Protein AF-A0AAD2HCG0-F1 (afdb_monomer_lite)

Foldseek 3Di:
DDDDDDDDDDDDDDDDDDDDDDDDDDDDDDDDDDDDDDDDDDDDDDDDDDDDDDDDDDDDDDDDDDDDDDDDDYDDDDDDDDDPDCPPDPDPPPPPDADADPQRAHFFDWQKKWKDQFAQDNTDMDGDGRDDDDDDDDPPNCPLVVLVLVCVQLLHANVLQVDDRAPLNGGHPPDFKIKIWIWGHHDHVDDIWIWMWIHGNVDSDIWIDTPNHTDDSVVSNVVSVVRLNDCSQCVNHPRPNCPVVLVPDDPVVVVLSCCSNPNDPCSNVVVVVVVVVVVVVVVVVVVVVVVVVVVVVVVVVVVVVVVVVVVVVVVVVVVVVVVVD

Secondary structure (DSSP, 8-state):
---------------------------------------------PPP------------------------------------------------PSPP-TTSPPTT-EEEEEEEEETTEEEEEE---SS-------TTSSHHHHHHHHHHHTT--GGGTSS-SSGGGGBPTT-SEEEEEEEEPPSTTSPPEEEEEEEETT-S-EEEEETTEEE-HHHHHHHHHHTT--SS-TTT---GGGHHHHTT--HHHHHHHHHHHHS-HHHHHHHHHHHHHHHHHHHHHHHHHHHHHHHHHHHHHHHHHHHHHHHHHHHHHHHHHHTT-

Organism: NCBI:txid2018698

Structure (mmCIF, N/CA/C/O backbone):
data_AF-A0AAD2HCG0-F1
#
_entry.id   AF-A0AAD2HCG0-F1
#
loop_
_atom_site.group_PDB
_atom_site.id
_atom_site.type_symbol
_atom_site.label_atom_id
_atom_site.label_alt_id
_atom_site.label_comp_id
_atom_site.label_asym_id
_atom_site.label_entity_id
_atom_site.label_seq_id
_atom_site.pdbx_PDB_ins_code
_atom_site.Cartn_x
_atom_site.Cartn_y
_atom_site.Cartn_z
_atom_site.occupancy
_atom_site.B_iso_or_equiv
_atom_site.auth_seq_id
_atom_site.auth_comp_id
_atom_site.auth_asym_id
_atom_site.auth_atom_id
_atom_site.pdbx_PDB_model_num
ATOM 1 N N . MET A 1 1 ? -47.282 69.149 12.721 1.00 37.59 1 MET A N 1
ATOM 2 C CA . MET A 1 1 ? -46.075 69.633 13.430 1.00 37.59 1 MET A CA 1
ATOM 3 C C . MET A 1 1 ? -46.123 69.140 14.872 1.00 37.59 1 MET A C 1
ATOM 5 O O . MET A 1 1 ? -47.065 69.516 15.554 1.00 37.59 1 MET A O 1
ATOM 9 N N . ALA A 1 2 ? -45.173 68.308 15.326 1.00 35.16 2 ALA A N 1
ATOM 10 C CA . ALA A 1 2 ? -44.989 67.967 16.749 1.00 35.16 2 ALA A CA 1
ATOM 11 C C . ALA A 1 2 ? -43.592 67.353 17.040 1.00 35.16 2 ALA A C 1
ATOM 13 O O . ALA A 1 2 ? -43.090 66.563 16.251 1.00 35.16 2 ALA A O 1
ATOM 14 N N . LYS A 1 3 ? -43.022 67.749 18.188 1.00 41.56 3 LYS A N 1
ATOM 15 C CA . LYS A 1 3 ? -41.759 67.396 18.895 1.00 41.56 3 LYS A CA 1
ATOM 16 C C . LYS A 1 3 ? -41.051 66.031 18.684 1.00 41.56 3 LYS A C 1
ATOM 18 O O . LYS A 1 3 ? -41.695 64.995 18.817 1.00 41.56 3 LYS A O 1
ATOM 23 N N . ARG A 1 4 ? -39.698 66.071 18.698 1.00 34.47 4 ARG A N 1
ATOM 24 C CA . ARG A 1 4 ? -38.739 65.427 19.665 1.00 34.47 4 ARG A CA 1
ATOM 25 C C . ARG A 1 4 ? -37.319 66.011 19.387 1.00 34.47 4 ARG A C 1
ATOM 27 O O . ARG A 1 4 ? -37.006 66.116 18.210 1.00 34.47 4 ARG A O 1
ATOM 34 N N . VAL A 1 5 ? -36.521 66.635 20.275 1.00 40.59 5 VAL A N 1
ATOM 35 C CA . VAL A 1 5 ? -35.979 66.372 21.646 1.00 40.59 5 VAL A CA 1
ATOM 36 C C . VAL A 1 5 ? -34.692 65.508 21.654 1.00 40.59 5 VAL A C 1
ATOM 38 O O . VAL A 1 5 ? -34.795 64.309 21.424 1.00 40.59 5 VAL 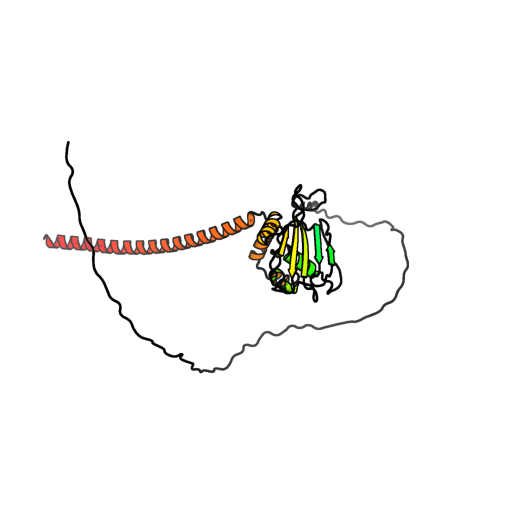A O 1
ATOM 41 N N . GLU A 1 6 ? -33.540 66.188 21.857 1.00 42.47 6 GLU A N 1
ATOM 42 C CA . GLU A 1 6 ? -32.361 65.974 22.767 1.00 42.47 6 GLU A CA 1
ATOM 43 C C . GLU A 1 6 ? -31.966 64.557 23.274 1.00 42.47 6 GLU A C 1
ATOM 45 O O . GLU A 1 6 ? -32.832 63.698 23.402 1.00 42.47 6 GLU A O 1
ATOM 50 N N . SER A 1 7 ? -30.735 64.257 23.748 1.00 41.38 7 SER A N 1
ATOM 51 C CA . SER A 1 7 ? -29.323 64.740 23.578 1.00 41.38 7 SER A CA 1
ATOM 52 C C . SER A 1 7 ? -28.389 63.842 24.446 1.00 41.38 7 SER A C 1
ATOM 54 O O . SER A 1 7 ? -28.903 63.230 25.384 1.00 41.38 7 SER A O 1
ATOM 56 N N . SER A 1 8 ? -27.067 63.736 24.192 1.00 34.31 8 SER A N 1
ATOM 57 C CA . SER A 1 8 ? -26.107 63.070 25.120 1.00 34.31 8 SER A CA 1
ATOM 58 C C . SER A 1 8 ? -24.617 63.171 24.725 1.00 34.31 8 SER A C 1
ATOM 60 O O . SER A 1 8 ? -24.265 62.958 23.564 1.00 34.31 8 SER A O 1
ATOM 62 N N . GLU A 1 9 ? -23.754 63.352 25.732 1.00 43.09 9 GLU A N 1
ATOM 63 C CA . GLU A 1 9 ? -22.302 63.624 25.675 1.00 43.09 9 GLU A CA 1
ATOM 64 C C . GLU A 1 9 ? -21.556 62.755 26.741 1.00 43.09 9 GLU A C 1
ATOM 66 O O . GLU A 1 9 ? -22.215 62.205 27.623 1.00 43.09 9 GLU A O 1
ATOM 71 N N . ASP A 1 10 ? -20.229 62.538 26.796 1.00 38.53 10 ASP A N 1
ATOM 72 C CA . ASP A 1 10 ? -19.060 63.020 26.020 1.00 38.53 10 ASP A CA 1
ATOM 73 C C . ASP A 1 10 ? -18.185 61.804 25.549 1.00 38.53 10 ASP A C 1
ATOM 75 O O . ASP A 1 10 ? -18.726 61.007 24.786 1.00 38.53 10 ASP A O 1
ATOM 79 N N . GLY A 1 11 ? -16.921 61.471 25.898 1.00 34.59 11 GLY A N 1
ATOM 80 C CA . GLY A 1 11 ? -15.815 62.079 26.679 1.00 34.59 11 GLY A CA 1
ATOM 81 C C . GLY A 1 11 ? -14.849 61.019 27.270 1.00 34.59 11 GLY A C 1
ATOM 82 O O . GLY A 1 11 ? -15.320 60.160 28.012 1.00 34.59 11 GLY A O 1
ATOM 83 N N . ASP A 1 12 ? -13.527 61.039 26.982 1.00 36.53 12 ASP A N 1
ATOM 84 C CA . ASP A 1 12 ? -12.573 59.994 27.459 1.00 36.53 12 ASP A CA 1
ATOM 85 C C . ASP A 1 12 ? -11.081 60.440 27.589 1.00 36.53 12 ASP A C 1
ATOM 87 O O . ASP A 1 12 ? -10.577 61.185 26.746 1.00 36.53 12 ASP A O 1
ATOM 91 N N . MET A 1 13 ? -10.365 59.974 28.635 1.00 41.31 13 MET A N 1
ATOM 92 C CA . MET A 1 13 ? -8.920 60.186 28.922 1.00 41.31 13 MET A CA 1
ATOM 93 C C . MET A 1 13 ? -8.369 59.260 30.041 1.00 41.31 13 MET A C 1
ATOM 95 O O . MET A 1 13 ? -8.980 59.190 31.105 1.00 41.31 13 MET A O 1
ATOM 99 N N . ASN A 1 14 ? -7.148 58.697 29.885 1.00 33.56 14 ASN A N 1
ATOM 100 C CA . ASN A 1 14 ? -5.939 58.840 30.760 1.00 33.56 14 ASN A CA 1
ATOM 101 C C . ASN A 1 14 ? -4.818 57.815 30.369 1.00 33.56 14 ASN A C 1
ATOM 103 O O . ASN A 1 14 ? -4.959 57.117 29.369 1.00 33.56 14 ASN A O 1
ATOM 107 N N . SER A 1 15 ? -3.672 57.745 31.080 1.00 39.50 15 SER A N 1
ATOM 108 C CA . SER A 1 15 ? -2.426 57.091 30.609 1.00 39.50 15 SER A CA 1
ATOM 109 C C . SER A 1 15 ? -1.528 56.419 31.681 1.00 39.50 15 SER A C 1
ATOM 111 O O . SER A 1 15 ? -1.567 56.802 32.848 1.00 39.50 15 SER A O 1
ATOM 113 N N . SER A 1 16 ? -0.599 55.558 31.210 1.00 35.41 16 SER A N 1
ATOM 114 C CA . SER A 1 16 ? 0.697 55.160 31.841 1.00 35.41 16 SER A CA 1
ATOM 115 C C . SER A 1 16 ? 0.660 54.217 33.078 1.00 35.41 16 SER A C 1
ATOM 117 O O . SER A 1 16 ? -0.399 54.103 33.692 1.00 35.41 16 SER A O 1
ATOM 119 N N . PRO A 1 17 ? 1.782 53.578 33.533 1.00 50.22 17 PRO A N 1
ATOM 120 C CA . PRO A 1 17 ? 3.136 53.390 32.948 1.00 50.22 17 PRO A CA 1
ATOM 121 C C . PRO A 1 17 ? 3.689 51.918 32.968 1.00 50.22 17 PRO A C 1
ATOM 123 O O . PRO A 1 17 ? 3.051 51.001 33.478 1.00 50.22 17 PRO A O 1
ATOM 126 N N . GLU A 1 18 ? 4.926 51.698 32.481 1.00 37.06 18 GLU A N 1
ATOM 127 C CA . GLU A 1 18 ? 5.748 50.479 32.723 1.00 37.06 18 GLU A CA 1
ATOM 128 C C . GLU A 1 18 ? 6.375 50.423 34.141 1.00 37.06 18 GLU A C 1
ATOM 130 O O . GLU A 1 18 ? 6.485 51.450 34.818 1.00 37.06 18 GLU A O 1
ATOM 135 N N . PRO A 1 19 ? 6.898 49.249 34.568 1.00 45.97 19 PRO A N 1
ATOM 136 C CA . PRO A 1 19 ? 8.329 49.202 34.927 1.00 45.97 19 PRO A CA 1
ATOM 137 C C . PRO A 1 19 ? 9.083 47.912 34.511 1.00 45.97 19 PRO A C 1
ATOM 139 O O . PRO A 1 19 ? 8.500 46.851 34.304 1.00 45.97 19 PRO A O 1
ATOM 142 N N . ALA A 1 20 ? 10.420 47.982 34.468 1.00 35.00 20 ALA A N 1
ATOM 143 C CA . ALA A 1 20 ? 11.319 46.888 34.058 1.00 35.00 20 ALA A CA 1
ATOM 144 C C . ALA A 1 20 ? 12.079 46.209 35.226 1.00 35.00 20 ALA A C 1
ATOM 146 O O . ALA A 1 20 ? 12.109 46.752 36.331 1.00 35.00 20 ALA A O 1
ATOM 147 N N . ARG A 1 21 ? 12.795 45.091 34.934 1.00 30.84 21 ARG A N 1
ATOM 148 C CA . ARG A 1 21 ? 14.208 44.761 35.327 1.00 30.84 21 ARG A CA 1
ATOM 149 C C . ARG A 1 21 ? 14.462 43.266 35.661 1.00 30.84 21 ARG A C 1
ATOM 151 O O . ARG A 1 21 ? 13.583 42.549 36.110 1.00 30.84 21 ARG A O 1
ATOM 158 N N . VAL A 1 22 ? 15.752 42.893 35.570 1.00 34.34 22 VAL A N 1
ATOM 159 C CA . VAL A 1 22 ? 16.487 41.759 36.201 1.00 34.34 22 VAL A CA 1
ATOM 160 C C . VAL A 1 22 ? 16.802 40.556 35.295 1.00 34.34 22 VAL A C 1
ATOM 162 O O . VAL A 1 22 ? 15.935 39.797 34.883 1.00 34.34 22 VAL A O 1
ATOM 165 N N . LYS A 1 23 ? 18.109 40.327 35.082 1.00 33.03 23 LYS A N 1
ATOM 166 C CA . LYS A 1 23 ? 18.677 39.041 34.644 1.00 33.03 23 LYS A CA 1
ATOM 167 C C . LYS A 1 23 ? 18.922 38.157 35.870 1.00 33.03 23 LYS A C 1
ATOM 169 O O . LYS A 1 23 ? 19.542 38.623 36.824 1.00 33.03 23 LYS A O 1
ATOM 174 N N . GLY A 1 24 ? 18.541 36.884 35.811 1.00 31.45 24 GLY A N 1
ATOM 175 C CA . GLY A 1 24 ? 18.900 35.877 36.812 1.00 31.45 24 GLY A CA 1
ATOM 176 C C . GLY A 1 24 ? 19.419 34.610 36.142 1.00 31.45 24 GLY A C 1
ATOM 177 O O . GLY A 1 24 ? 18.745 34.050 35.286 1.00 31.45 24 GLY A O 1
ATOM 178 N N . GLY A 1 25 ? 20.615 34.156 36.516 1.00 26.83 25 GLY A N 1
ATOM 179 C CA . GLY A 1 25 ? 21.174 32.889 36.048 1.00 26.83 25 GLY A CA 1
ATOM 180 C C . GLY A 1 25 ? 21.719 32.080 37.216 1.00 26.83 25 GLY A C 1
ATOM 181 O O . GLY A 1 25 ? 22.431 32.632 38.054 1.00 26.83 25 GLY A O 1
ATOM 182 N N . LYS A 1 26 ? 21.398 30.781 37.268 1.00 31.58 26 LYS A N 1
ATOM 183 C CA . LYS A 1 26 ? 22.045 29.813 38.163 1.00 31.58 26 LYS A CA 1
ATOM 184 C C . LYS A 1 26 ? 21.886 28.366 37.670 1.00 31.58 26 LYS A C 1
ATOM 186 O O . LYS A 1 26 ? 20.792 27.825 37.623 1.00 31.58 26 LYS A O 1
ATOM 191 N N . THR A 1 27 ? 23.034 27.785 37.316 1.00 31.84 27 THR A N 1
ATOM 192 C CA . THR A 1 27 ? 23.566 26.495 37.805 1.00 31.84 27 THR A CA 1
ATOM 193 C C . THR A 1 27 ? 22.703 25.224 37.767 1.00 31.84 27 THR A C 1
ATOM 195 O O . THR A 1 27 ? 21.785 25.049 38.563 1.00 31.84 27 THR A O 1
ATOM 198 N N . ARG A 1 28 ? 23.184 24.237 36.993 1.00 34.06 28 ARG A N 1
ATOM 199 C CA . ARG A 1 28 ? 22.981 22.798 37.255 1.00 34.06 28 ARG A CA 1
ATOM 200 C C . ARG A 1 28 ? 23.435 22.419 38.680 1.00 34.06 28 ARG A C 1
ATOM 202 O O . ARG A 1 28 ? 24.514 22.859 39.078 1.00 34.06 28 ARG A O 1
ATOM 209 N N . PRO A 1 29 ? 22.751 21.486 39.361 1.00 35.38 29 PRO A N 1
ATOM 210 C CA . PRO A 1 29 ? 23.362 20.588 40.333 1.00 35.38 29 PRO A CA 1
ATOM 211 C C . PRO A 1 29 ? 23.757 19.259 39.661 1.00 35.38 29 PRO A C 1
ATOM 213 O O . PRO A 1 29 ? 22.977 18.670 38.915 1.00 35.38 29 PRO A O 1
ATOM 216 N N . SER A 1 30 ? 24.964 18.764 39.931 1.00 28.77 30 SER A N 1
ATOM 217 C CA . SER A 1 30 ? 25.442 17.463 39.448 1.00 28.77 30 SER A CA 1
ATOM 218 C C . SER A 1 30 ? 25.636 16.479 40.601 1.00 28.77 30 SER A C 1
ATOM 220 O O . SER A 1 30 ? 26.540 16.684 41.403 1.00 28.77 30 SER A O 1
ATOM 222 N N . GLY A 1 31 ? 24.846 15.400 40.606 1.00 29.41 31 GLY A N 1
ATOM 223 C CA . GLY A 1 31 ? 25.198 14.069 41.120 1.00 29.41 31 GLY A CA 1
ATOM 224 C C . GLY A 1 31 ? 25.545 13.875 42.607 1.00 29.41 31 GLY A C 1
ATOM 225 O O . GLY A 1 31 ? 26.344 14.586 43.205 1.00 29.41 31 GLY A O 1
ATOM 226 N N . LYS A 1 32 ? 25.059 12.761 43.160 1.00 29.77 32 LYS A N 1
ATOM 227 C CA . LYS A 1 32 ? 25.750 11.973 44.191 1.00 29.77 32 LYS A CA 1
ATOM 228 C C . LYS A 1 32 ? 25.330 10.509 44.043 1.00 29.77 32 LYS A C 1
ATOM 230 O O . LYS A 1 32 ? 24.183 10.236 43.710 1.00 29.77 32 LYS A O 1
ATOM 235 N N . GLY A 1 33 ? 26.267 9.587 44.264 1.00 27.20 33 GLY A N 1
ATOM 236 C CA . GLY A 1 33 ? 25.933 8.184 44.536 1.00 27.20 33 GLY A CA 1
ATOM 237 C C . GLY A 1 33 ? 25.513 8.003 46.006 1.00 27.20 33 GLY A C 1
ATOM 238 O O . GLY A 1 33 ? 25.205 8.979 46.682 1.00 27.20 33 GLY A O 1
ATOM 239 N N . LYS A 1 34 ? 25.579 6.806 46.592 1.00 28.44 34 LYS A N 1
ATOM 240 C CA . LYS A 1 34 ? 26.264 5.585 46.138 1.00 28.44 34 LYS A CA 1
ATOM 241 C C . LYS A 1 34 ? 25.796 4.423 47.029 1.00 28.44 34 LYS A C 1
ATOM 243 O O . LYS A 1 34 ? 25.851 4.575 48.244 1.00 28.44 34 LYS A O 1
ATOM 248 N N . ALA A 1 35 ? 25.427 3.280 46.461 1.00 29.11 35 ALA A N 1
ATOM 249 C CA . ALA A 1 35 ? 25.246 2.030 47.203 1.00 29.11 35 ALA A CA 1
ATOM 250 C C . ALA A 1 35 ? 25.602 0.834 46.307 1.00 29.11 35 ALA A C 1
ATOM 252 O O . ALA A 1 35 ? 25.460 0.909 45.086 1.00 29.11 35 ALA A O 1
ATOM 253 N N . ARG A 1 36 ? 26.104 -0.234 46.925 1.00 29.19 36 ARG A N 1
ATOM 254 C CA . ARG A 1 36 ? 26.176 -1.594 46.380 1.00 29.19 36 ARG A CA 1
ATOM 255 C C . ARG A 1 36 ? 25.291 -2.450 47.275 1.00 29.19 36 ARG A C 1
ATOM 257 O O . ARG A 1 36 ? 25.289 -2.178 48.468 1.00 29.19 36 ARG A O 1
ATOM 264 N N . ASP A 1 37 ? 24.716 -3.505 46.723 1.00 29.78 37 ASP A N 1
ATOM 265 C CA . ASP A 1 37 ? 24.516 -4.768 47.434 1.00 29.78 37 ASP A CA 1
ATOM 266 C C . ASP A 1 37 ? 24.727 -5.917 46.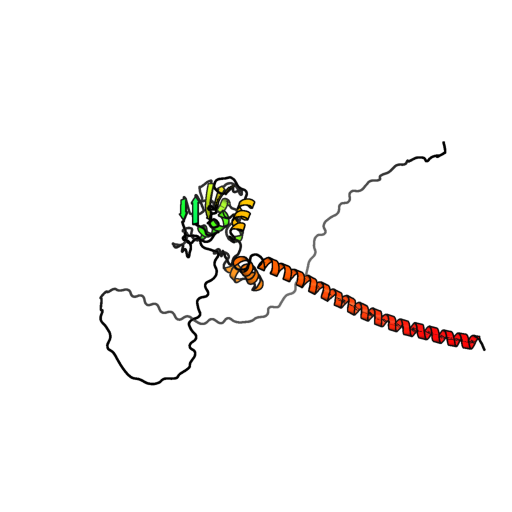435 1.00 29.78 37 ASP A C 1
ATOM 268 O O . ASP A 1 37 ? 24.685 -5.705 45.217 1.00 29.78 37 ASP A O 1
ATOM 272 N N . GLU A 1 38 ? 25.057 -7.099 46.949 1.00 28.02 38 GLU A N 1
ATOM 273 C CA . GLU A 1 38 ? 25.377 -8.306 46.177 1.00 28.02 38 GLU A CA 1
ATOM 274 C C . GLU A 1 38 ? 24.240 -9.340 46.270 1.00 28.02 38 GLU A C 1
ATOM 276 O O . GLU A 1 38 ? 23.327 -9.181 47.069 1.00 28.02 38 GLU A O 1
ATOM 281 N N . GLU A 1 39 ? 24.335 -10.405 45.463 1.00 27.66 39 GLU A N 1
ATOM 282 C CA . GLU A 1 39 ? 23.507 -11.629 45.490 1.00 27.66 39 GLU A CA 1
ATOM 283 C C . GLU A 1 39 ? 21.970 -11.448 45.345 1.00 27.66 39 GLU A C 1
ATOM 285 O O . GLU A 1 39 ? 21.267 -10.810 46.114 1.00 27.66 39 GLU A O 1
ATOM 290 N N . THR A 1 40 ? 21.315 -12.082 44.378 1.00 28.44 40 THR A N 1
ATOM 291 C CA . THR A 1 40 ? 21.246 -13.547 44.252 1.00 28.44 40 THR A CA 1
ATOM 292 C C . THR A 1 40 ? 20.778 -13.954 42.848 1.00 28.44 40 THR A C 1
ATOM 294 O O . THR A 1 40 ? 20.140 -13.181 42.136 1.00 28.44 40 THR A O 1
ATOM 297 N N . SER A 1 41 ? 21.071 -15.193 42.436 1.00 28.06 41 SER A N 1
ATOM 298 C CA . SER A 1 41 ? 20.669 -15.738 41.130 1.00 28.06 41 SER A CA 1
ATOM 299 C C . SER A 1 41 ? 19.985 -17.107 41.283 1.00 28.06 41 SER A C 1
ATOM 301 O O . SER A 1 41 ? 20.644 -18.066 41.699 1.00 28.06 41 SER A O 1
ATOM 303 N N . PRO A 1 42 ? 18.685 -17.244 40.951 1.00 33.19 42 PRO A N 1
ATOM 304 C CA . PRO A 1 42 ? 18.004 -18.538 40.950 1.00 33.19 42 PRO A CA 1
ATOM 305 C C . PRO A 1 42 ? 18.441 -19.407 39.760 1.00 33.19 42 PRO A C 1
ATOM 307 O O . PRO A 1 42 ? 18.400 -18.980 38.607 1.00 33.19 42 PRO A O 1
ATOM 310 N N . ARG A 1 43 ? 18.831 -20.658 40.030 1.00 29.06 43 ARG A N 1
ATOM 311 C CA . ARG A 1 43 ? 19.161 -21.667 39.007 1.00 29.06 43 ARG A CA 1
ATOM 312 C C . ARG A 1 43 ? 17.926 -22.476 38.593 1.00 29.06 43 ARG A C 1
ATOM 314 O O . ARG A 1 43 ? 17.182 -22.929 39.455 1.00 29.06 43 ARG A O 1
ATOM 321 N N . GLY A 1 44 ? 17.830 -22.812 37.304 1.00 26.67 44 GLY A N 1
ATOM 322 C CA . GLY A 1 44 ? 16.891 -23.803 36.751 1.00 26.67 44 GLY A CA 1
ATOM 323 C C . GLY A 1 44 ? 16.078 -23.243 35.574 1.00 26.67 44 GLY A C 1
ATOM 324 O O . GLY A 1 44 ? 15.791 -22.056 35.552 1.00 26.67 44 GLY A O 1
ATOM 325 N N . ALA A 1 45 ? 15.702 -24.020 34.555 1.00 31.05 45 ALA A N 1
ATOM 326 C CA . ALA A 1 45 ? 15.789 -25.478 34.401 1.00 31.05 45 ALA A CA 1
ATOM 327 C C . ALA A 1 45 ? 16.902 -25.950 33.429 1.00 31.05 45 ALA A C 1
ATOM 329 O O . ALA A 1 45 ? 17.632 -25.153 32.841 1.00 31.05 45 ALA A O 1
ATOM 330 N N . LYS A 1 46 ? 17.065 -27.274 33.292 1.00 30.30 46 LYS A N 1
ATOM 331 C CA . LYS A 1 46 ? 18.063 -27.915 32.412 1.00 30.30 46 LYS A CA 1
ATOM 332 C C . LYS A 1 46 ? 17.511 -28.172 31.003 1.00 30.30 46 LYS A C 1
ATOM 334 O O . LYS A 1 46 ? 16.311 -28.317 30.808 1.00 30.30 46 LYS A O 1
ATOM 339 N N . ARG A 1 47 ? 18.430 -28.292 30.038 1.00 31.39 47 ARG A N 1
ATOM 340 C CA . ARG A 1 47 ? 18.164 -28.729 28.657 1.00 31.39 47 ARG A CA 1
ATOM 341 C C . ARG A 1 47 ? 17.656 -30.174 28.613 1.00 31.39 47 ARG A C 1
ATOM 343 O O . ARG A 1 47 ? 18.199 -31.014 29.327 1.00 31.39 47 ARG A O 1
ATOM 350 N N . ALA A 1 48 ? 16.793 -30.470 27.645 1.00 28.30 48 ALA A N 1
ATOM 351 C CA . ALA A 1 48 ? 16.797 -31.761 26.966 1.00 28.30 48 ALA A CA 1
ATOM 352 C C . ALA A 1 48 ? 17.529 -31.600 25.621 1.00 28.30 48 ALA A C 1
ATOM 354 O O . ALA A 1 48 ? 17.208 -30.714 24.831 1.00 28.30 48 ALA A O 1
ATOM 355 N N . ARG A 1 49 ? 18.541 -32.434 25.383 1.00 28.52 49 ARG A N 1
ATOM 356 C CA . ARG A 1 49 ? 19.062 -32.772 24.052 1.00 28.52 49 ARG A CA 1
ATOM 357 C C . ARG A 1 49 ? 18.929 -34.284 23.931 1.00 28.52 49 ARG A C 1
ATOM 359 O O . ARG A 1 49 ? 19.190 -34.975 24.914 1.00 28.52 49 ARG A O 1
ATOM 366 N N . VAL A 1 50 ? 18.576 -34.769 22.750 1.00 34.78 50 VAL A N 1
ATOM 367 C CA . VAL A 1 50 ? 18.707 -36.182 22.383 1.00 34.78 50 VAL A CA 1
ATOM 368 C C . VAL A 1 50 ? 19.610 -36.240 21.152 1.00 34.78 50 VAL A C 1
ATOM 370 O O . VAL A 1 50 ? 19.627 -35.304 20.351 1.00 34.78 50 VAL A O 1
ATOM 373 N N . ASN A 1 51 ? 20.422 -37.288 21.089 1.00 31.27 51 ASN A N 1
ATOM 374 C CA . ASN A 1 51 ? 21.420 -37.545 20.053 1.00 31.27 51 ASN A CA 1
ATOM 375 C C . ASN A 1 51 ? 20.699 -37.973 18.756 1.00 31.27 51 ASN A C 1
ATOM 377 O O . ASN A 1 51 ? 19.612 -38.539 18.823 1.00 31.27 51 ASN A O 1
ATOM 381 N N . ASP A 1 52 ? 21.129 -37.568 17.563 1.00 29.41 52 ASP A N 1
ATOM 382 C CA . ASP A 1 52 ? 22.374 -37.974 16.888 1.00 29.41 52 ASP A CA 1
ATOM 383 C C . ASP A 1 52 ? 22.468 -39.496 16.674 1.00 29.41 52 ASP A C 1
ATOM 385 O O . ASP A 1 52 ? 22.768 -40.261 17.591 1.00 29.41 52 ASP A O 1
ATOM 389 N N . ALA A 1 53 ? 22.171 -39.884 15.433 1.00 31.12 53 ALA A N 1
ATOM 390 C CA . ALA A 1 53 ? 22.476 -41.153 14.787 1.00 31.12 53 ALA A CA 1
ATOM 391 C C . ALA A 1 53 ? 22.383 -40.897 13.272 1.00 31.12 53 ALA A C 1
ATOM 393 O O . ALA A 1 53 ? 21.286 -40.835 12.717 1.00 31.12 53 ALA A O 1
ATOM 394 N N . GLY A 1 54 ? 23.518 -40.648 12.620 1.00 28.62 54 GLY A N 1
ATOM 395 C CA . GLY A 1 54 ? 23.592 -40.517 11.164 1.00 28.62 54 GLY A CA 1
ATOM 396 C C . GLY A 1 54 ? 23.984 -41.834 10.495 1.00 28.62 54 GLY A C 1
ATOM 397 O O . GLY A 1 54 ? 24.703 -42.635 11.088 1.00 28.62 54 GLY A O 1
ATOM 398 N N . ASP A 1 55 ? 23.576 -42.008 9.240 1.00 27.33 55 ASP A N 1
ATOM 399 C CA . ASP A 1 55 ? 24.244 -42.908 8.296 1.00 27.33 55 ASP A CA 1
ATOM 400 C C . ASP A 1 55 ? 24.385 -42.197 6.939 1.00 27.33 55 ASP A C 1
ATOM 402 O O . ASP A 1 55 ? 23.690 -41.217 6.662 1.00 27.33 55 ASP A O 1
ATOM 406 N N . SER A 1 56 ? 25.362 -42.597 6.129 1.00 31.86 56 SER A N 1
ATOM 407 C CA . SER A 1 56 ? 25.770 -41.904 4.903 1.00 31.86 56 SER A CA 1
ATOM 408 C C . SER A 1 56 ? 26.192 -42.905 3.830 1.00 31.86 56 SER A C 1
ATOM 410 O O . SER A 1 56 ? 27.338 -43.347 3.796 1.00 31.86 56 SER A O 1
ATOM 412 N N . ALA A 1 57 ? 25.271 -43.227 2.920 1.00 32.97 57 ALA A N 1
ATOM 413 C CA . ALA A 1 57 ? 25.493 -44.173 1.831 1.00 32.97 57 ALA A CA 1
ATOM 414 C C . ALA A 1 57 ? 25.261 -43.511 0.463 1.00 32.97 57 ALA A C 1
ATOM 416 O O . ALA A 1 57 ? 24.151 -43.481 -0.059 1.00 32.97 57 ALA A O 1
ATOM 417 N N . HIS A 1 58 ? 26.340 -42.989 -0.121 1.00 29.97 58 HIS A N 1
ATOM 418 C CA . HIS A 1 58 ? 26.412 -42.648 -1.544 1.00 29.97 58 HIS A CA 1
ATOM 419 C C . HIS A 1 58 ? 26.557 -43.951 -2.341 1.00 29.97 58 HIS A C 1
ATOM 421 O O . HIS A 1 58 ? 27.509 -44.691 -2.078 1.00 29.97 58 HIS A O 1
ATOM 427 N N . ARG A 1 59 ? 25.691 -44.194 -3.332 1.00 29.72 59 ARG A N 1
ATOM 428 C CA . ARG A 1 59 ? 26.040 -44.887 -4.585 1.00 29.72 59 ARG A CA 1
ATOM 429 C C . ARG A 1 59 ? 25.218 -44.313 -5.729 1.00 29.72 59 ARG A C 1
ATOM 431 O O . ARG A 1 59 ? 24.010 -44.146 -5.597 1.00 29.72 59 ARG A O 1
ATOM 438 N N . GLU A 1 60 ? 25.914 -44.011 -6.809 1.00 31.94 60 GLU A N 1
ATOM 439 C CA . GLU A 1 60 ? 25.355 -43.899 -8.150 1.00 31.94 60 GLU A CA 1
ATOM 440 C C . GLU A 1 60 ? 25.429 -45.301 -8.784 1.00 31.94 60 GLU A C 1
ATOM 442 O O . GLU A 1 60 ? 26.230 -46.127 -8.335 1.00 31.94 60 GLU A O 1
ATOM 447 N N . ASP A 1 61 ? 24.528 -45.612 -9.715 1.00 31.73 61 ASP A N 1
ATOM 448 C CA . ASP A 1 61 ? 24.863 -46.038 -11.086 1.00 31.73 61 ASP A CA 1
ATOM 449 C C . ASP A 1 61 ? 23.573 -46.406 -11.854 1.00 31.73 61 ASP A C 1
ATOM 451 O O . ASP A 1 61 ? 22.490 -46.531 -11.274 1.00 31.73 61 ASP A O 1
ATOM 455 N N . GLU A 1 62 ? 23.696 -46.447 -13.177 1.00 33.28 62 GLU A N 1
ATOM 456 C CA . GLU A 1 62 ? 22.627 -46.408 -14.183 1.00 33.28 62 GLU A CA 1
ATOM 457 C C . GLU A 1 62 ? 22.017 -47.799 -14.471 1.00 33.28 62 GLU A C 1
ATOM 459 O O . GLU A 1 62 ? 22.673 -48.816 -14.252 1.00 33.28 62 GLU A O 1
ATOM 464 N N . ASP A 1 63 ? 20.763 -47.856 -14.947 1.00 32.06 63 ASP A N 1
ATOM 465 C CA . ASP A 1 63 ? 20.439 -48.357 -16.304 1.00 32.06 63 ASP A CA 1
ATOM 466 C C . ASP A 1 63 ? 18.918 -48.365 -16.609 1.00 32.06 63 ASP A C 1
ATOM 468 O O . ASP A 1 63 ? 18.071 -48.250 -15.719 1.00 32.06 63 ASP A O 1
ATOM 472 N N . GLU A 1 64 ? 18.592 -48.451 -17.903 1.00 33.69 64 GLU A N 1
ATOM 473 C CA . GLU A 1 64 ? 17.247 -48.459 -18.508 1.00 33.69 64 GLU A CA 1
ATOM 474 C C . GLU A 1 64 ? 16.731 -49.899 -18.753 1.00 33.69 64 GLU A C 1
ATOM 476 O O . GLU A 1 64 ? 17.543 -50.778 -19.031 1.00 33.69 64 GLU A O 1
ATOM 481 N N . ASP A 1 65 ? 15.406 -50.134 -18.736 1.00 30.22 65 ASP A N 1
ATOM 482 C CA . ASP A 1 65 ? 14.661 -50.849 -19.809 1.00 30.22 65 ASP A CA 1
ATOM 483 C C . ASP A 1 65 ? 13.127 -50.725 -19.607 1.00 30.22 65 ASP A C 1
ATOM 485 O O . ASP A 1 65 ? 12.652 -50.482 -18.493 1.00 30.22 65 ASP A O 1
ATOM 489 N N . ASP A 1 66 ? 12.353 -50.901 -20.682 1.00 31.95 66 ASP A N 1
ATOM 490 C CA . ASP A 1 66 ? 10.881 -50.846 -20.714 1.00 31.95 66 ASP A CA 1
ATOM 491 C C . ASP A 1 66 ? 10.210 -52.209 -20.408 1.00 31.95 66 ASP A C 1
ATOM 493 O O . ASP A 1 66 ? 10.794 -53.281 -20.573 1.00 31.95 66 ASP A O 1
ATOM 497 N N . GLY A 1 67 ? 8.928 -52.194 -20.010 1.00 29.70 67 GLY A N 1
ATOM 498 C CA . GLY A 1 67 ? 8.163 -53.425 -19.752 1.00 29.70 67 GLY A CA 1
ATOM 499 C C . GLY A 1 67 ? 6.667 -53.219 -19.484 1.00 29.70 67 GLY A C 1
ATOM 500 O O . GLY A 1 67 ? 6.246 -53.125 -18.333 1.00 29.70 67 GLY A O 1
ATOM 501 N N . GLU A 1 68 ? 5.856 -53.170 -20.544 1.00 28.86 68 GLU A N 1
ATOM 502 C CA . GLU A 1 68 ? 4.384 -53.115 -20.466 1.00 28.86 68 GLU A CA 1
ATOM 503 C C . GLU A 1 68 ? 3.720 -54.488 -20.168 1.00 28.86 68 GLU A C 1
ATOM 505 O O . GLU A 1 68 ? 4.370 -55.533 -20.175 1.00 28.86 68 GLU A O 1
ATOM 510 N N . VAL A 1 69 ? 2.378 -54.456 -20.067 1.00 30.48 69 VAL A N 1
ATOM 511 C CA . VAL A 1 69 ? 1.386 -55.542 -20.282 1.00 30.48 69 VAL A CA 1
ATOM 512 C C . VAL A 1 69 ? 0.708 -56.154 -19.036 1.00 30.48 69 VAL A C 1
ATOM 514 O O . VAL A 1 69 ? 1.065 -57.229 -18.569 1.00 30.48 69 VAL A O 1
ATOM 517 N N . GLU A 1 70 ? -0.384 -55.480 -18.644 1.00 30.33 70 GLU A N 1
ATOM 518 C CA . GLU A 1 70 ? -1.740 -55.998 -18.337 1.00 30.33 70 GLU A CA 1
ATOM 519 C C . GLU A 1 70 ? -2.026 -56.987 -17.166 1.00 30.33 70 GLU A C 1
ATOM 521 O O . GLU A 1 70 ? -1.190 -57.801 -16.779 1.00 30.33 70 GLU A O 1
ATOM 526 N N . PRO A 1 71 ? -3.248 -56.933 -16.575 1.00 35.38 71 PRO A N 1
ATOM 527 C CA . PRO A 1 71 ? -3.617 -57.682 -15.367 1.00 35.38 71 PRO A CA 1
ATOM 528 C C . PRO A 1 71 ? -4.323 -59.029 -15.632 1.00 35.38 71 PRO A C 1
ATOM 530 O O . PRO A 1 71 ? -4.837 -59.290 -16.719 1.00 35.38 71 PRO A O 1
ATOM 533 N N . SER A 1 72 ? -4.457 -59.851 -14.582 1.00 28.02 72 SER A N 1
ATOM 534 C CA . SER A 1 72 ? -5.381 -60.999 -14.529 1.00 28.02 72 SER A CA 1
ATOM 535 C C . SER A 1 72 ? -6.396 -60.859 -13.388 1.00 28.02 72 SER A C 1
ATOM 537 O O . SER A 1 72 ? -6.031 -60.457 -12.284 1.00 28.02 72 SER A O 1
ATOM 539 N N . GLU A 1 73 ? -7.656 -61.207 -13.647 1.00 29.31 73 GLU A N 1
ATOM 540 C CA . GLU A 1 73 ? -8.799 -60.956 -12.757 1.00 29.31 73 GLU A CA 1
ATOM 541 C C . GLU A 1 73 ? -8.975 -61.992 -11.630 1.00 29.31 73 GLU A C 1
ATOM 543 O O . GLU A 1 73 ? -8.839 -63.192 -11.859 1.00 29.31 73 GLU A O 1
ATOM 548 N N . GLY A 1 74 ? -9.441 -61.512 -10.468 1.00 26.92 74 GLY A N 1
ATOM 549 C CA . GLY A 1 74 ? -10.244 -62.272 -9.498 1.00 26.92 74 GLY A CA 1
ATOM 550 C C . GLY A 1 74 ? -9.536 -63.319 -8.618 1.00 26.92 74 GLY A C 1
ATOM 551 O O . GLY A 1 74 ? -8.427 -63.758 -8.895 1.00 26.92 74 GLY A O 1
ATOM 552 N N . ALA A 1 75 ? -10.157 -63.779 -7.530 1.00 30.22 75 ALA A N 1
ATOM 553 C CA . ALA A 1 75 ? -11.277 -63.214 -6.763 1.00 30.22 75 ALA A CA 1
ATOM 554 C C . ALA A 1 75 ? -11.354 -63.939 -5.405 1.00 30.22 75 ALA A C 1
ATOM 556 O O . ALA A 1 75 ? -11.103 -65.138 -5.367 1.00 30.22 75 ALA A O 1
ATOM 557 N N . ASP A 1 76 ? -11.747 -63.240 -4.340 1.00 29.17 76 ASP A N 1
ATOM 558 C CA . ASP A 1 76 ? -12.346 -63.814 -3.125 1.00 29.17 76 ASP A CA 1
ATOM 559 C C . ASP A 1 76 ? -13.158 -62.707 -2.420 1.00 29.17 76 ASP A C 1
ATOM 561 O O . ASP A 1 76 ? -12.851 -61.519 -2.566 1.00 29.17 76 ASP A O 1
ATOM 565 N N . GLU A 1 77 ? -14.240 -63.087 -1.737 1.00 33.88 77 GLU A N 1
ATOM 566 C CA . GLU A 1 77 ? -15.261 -62.173 -1.192 1.00 33.88 77 GLU A CA 1
ATOM 567 C C . GLU A 1 77 ? -15.104 -61.942 0.334 1.00 33.88 77 GLU A C 1
ATOM 569 O O . GLU A 1 77 ? -14.060 -62.232 0.913 1.00 33.88 77 GLU A O 1
ATOM 574 N N . GLU A 1 78 ? -16.174 -61.453 0.979 1.00 29.94 78 GLU A N 1
ATOM 575 C CA . GLU A 1 78 ? -16.336 -61.185 2.423 1.00 29.94 78 GLU A CA 1
ATOM 576 C C . GLU A 1 78 ? -15.662 -59.892 2.952 1.00 29.94 78 GLU A C 1
ATOM 578 O O . GLU A 1 78 ? -14.473 -59.659 2.773 1.00 29.94 78 GLU A O 1
ATOM 583 N N . GLN A 1 79 ? -16.356 -58.974 3.641 1.00 30.11 79 GLN A N 1
ATOM 584 C CA . GLN A 1 79 ? -17.766 -58.902 4.071 1.00 30.11 79 GLN A CA 1
ATOM 585 C C . GLN A 1 79 ? -18.252 -57.440 4.023 1.00 30.11 79 GLN A C 1
ATOM 587 O O . GLN A 1 79 ? -17.475 -56.517 4.263 1.00 30.11 79 GLN A O 1
ATOM 592 N N . ALA A 1 80 ? -19.542 -57.230 3.745 1.00 34.41 80 ALA A N 1
ATOM 593 C CA . ALA A 1 80 ? -20.153 -55.902 3.762 1.00 34.41 80 ALA A CA 1
ATOM 594 C C . ALA A 1 80 ? -20.509 -55.447 5.188 1.00 34.41 80 ALA A C 1
ATOM 596 O O . ALA A 1 80 ? -21.016 -56.229 5.994 1.00 34.41 80 ALA A O 1
ATOM 597 N N . VAL A 1 81 ? -20.302 -54.158 5.455 1.00 34.41 81 VAL A N 1
ATOM 598 C CA . VAL A 1 81 ? -20.969 -53.403 6.521 1.00 34.41 81 VAL A CA 1
ATOM 599 C C . VAL A 1 81 ? -21.517 -52.126 5.896 1.00 34.41 81 VAL A C 1
ATOM 601 O O . VAL A 1 81 ? -20.750 -51.287 5.428 1.00 34.41 81 VAL A O 1
ATOM 604 N N . ASP A 1 82 ? -22.842 -52.023 5.838 1.00 37.19 82 ASP A N 1
ATOM 605 C CA . ASP A 1 82 ? -23.541 -50.845 5.335 1.00 37.19 82 ASP A CA 1
ATOM 606 C C . ASP A 1 82 ? -23.534 -49.740 6.405 1.00 37.19 82 ASP A C 1
ATOM 608 O O . ASP A 1 82 ? -24.208 -49.863 7.428 1.00 37.19 82 ASP A O 1
ATOM 612 N N . ASP A 1 83 ? -22.804 -48.654 6.150 1.00 36.81 83 ASP A N 1
ATOM 613 C CA . ASP A 1 83 ? -23.001 -47.354 6.801 1.00 36.81 83 ASP A CA 1
ATOM 614 C C . ASP A 1 83 ? -23.399 -46.343 5.706 1.00 36.81 83 ASP A C 1
ATOM 616 O O . ASP A 1 83 ? -22.559 -45.823 4.968 1.00 36.81 83 ASP A O 1
ATOM 620 N N . ASP A 1 84 ? -24.711 -46.118 5.566 1.00 46.88 84 ASP A N 1
ATOM 621 C CA . ASP A 1 84 ? -25.326 -45.154 4.638 1.00 46.88 84 ASP A CA 1
ATOM 622 C C . ASP A 1 84 ? -25.029 -43.701 5.075 1.00 46.88 84 ASP A C 1
ATOM 624 O O . ASP A 1 84 ? -25.818 -43.078 5.787 1.00 46.88 84 ASP A O 1
ATOM 628 N N . ASP A 1 85 ? -23.911 -43.138 4.612 1.00 42.00 85 ASP A N 1
ATOM 629 C CA . ASP A 1 85 ? -23.634 -41.692 4.646 1.00 42.00 85 ASP A CA 1
ATOM 630 C C . ASP A 1 85 ? -23.090 -41.228 3.274 1.00 42.00 85 ASP A C 1
ATOM 632 O O . ASP A 1 85 ? -21.901 -40.963 3.080 1.00 42.00 85 ASP A O 1
ATOM 636 N N . ASP A 1 86 ? -23.988 -41.146 2.282 1.00 47.25 86 ASP A N 1
ATOM 637 C CA . ASP A 1 86 ? -23.722 -40.635 0.922 1.00 47.25 86 ASP A CA 1
ATOM 638 C C . ASP A 1 86 ? -23.558 -39.094 0.925 1.00 47.25 86 ASP A C 1
ATOM 640 O O . ASP A 1 86 ? -24.333 -38.340 0.323 1.00 47.25 86 ASP A O 1
ATOM 644 N N . GLU A 1 87 ? -22.558 -38.591 1.666 1.00 46.47 87 GLU A N 1
ATOM 645 C CA . GLU A 1 87 ? -22.204 -37.167 1.689 1.00 46.47 87 GLU A CA 1
ATOM 646 C C . GLU A 1 87 ? -21.539 -36.772 0.361 1.00 46.47 87 GLU A C 1
ATOM 648 O O . GLU A 1 87 ? -20.314 -36.761 0.198 1.00 46.47 87 GLU A O 1
ATOM 653 N N . ALA A 1 88 ? -22.388 -36.427 -0.610 1.00 57.84 88 ALA A N 1
ATOM 654 C CA . ALA A 1 88 ? -21.985 -35.969 -1.932 1.00 57.84 88 ALA A CA 1
ATOM 655 C C . ALA A 1 88 ? -20.868 -34.902 -1.850 1.00 57.84 88 ALA A C 1
ATOM 657 O O . ALA A 1 88 ? -21.008 -33.908 -1.126 1.00 57.84 88 ALA A O 1
ATOM 658 N N . PRO A 1 89 ? -19.768 -35.052 -2.619 1.00 57.44 89 PRO A N 1
ATOM 659 C CA . PRO A 1 89 ? -18.527 -34.320 -2.388 1.00 57.44 89 PRO A CA 1
ATOM 660 C C . PRO A 1 89 ? -18.759 -32.803 -2.403 1.00 57.44 89 PRO A C 1
ATOM 662 O O . PRO A 1 89 ? -19.347 -32.287 -3.364 1.00 57.44 89 PRO A O 1
ATOM 665 N N . PRO A 1 90 ? -18.287 -32.066 -1.375 1.00 51.50 90 PRO A N 1
ATOM 666 C CA . PRO A 1 90 ? -18.768 -30.726 -1.062 1.00 51.50 90 PRO A CA 1
ATOM 667 C C . PRO A 1 90 ? -18.641 -29.802 -2.268 1.00 51.50 90 PRO A C 1
ATOM 669 O O . PRO A 1 90 ? -17.538 -29.510 -2.746 1.00 51.50 90 PRO A O 1
ATOM 672 N N . SER A 1 91 ? -19.795 -29.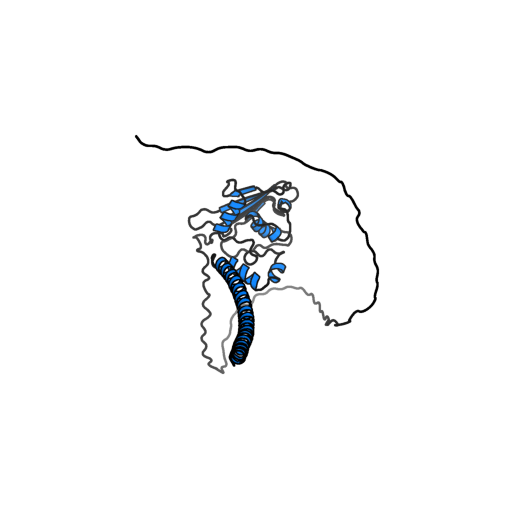356 -2.778 1.00 57.16 91 SER A N 1
ATOM 673 C CA . SER A 1 91 ? -19.879 -28.631 -4.043 1.00 57.16 91 SER A CA 1
ATOM 674 C C . SER A 1 91 ? -18.974 -27.403 -3.985 1.00 57.16 91 SER A C 1
ATOM 676 O O . SER A 1 91 ? -19.261 -26.468 -3.233 1.00 57.16 91 SER A O 1
ATOM 678 N N . ARG A 1 92 ? -17.866 -27.418 -4.744 1.00 56.06 92 ARG A N 1
ATOM 679 C CA . ARG A 1 92 ? -16.815 -26.390 -4.666 1.00 56.06 92 ARG A CA 1
ATOM 680 C C . ARG A 1 92 ? -17.439 -25.008 -4.804 1.00 56.06 92 ARG A C 1
ATOM 682 O O . ARG A 1 92 ? -17.827 -24.614 -5.906 1.00 56.06 92 ARG A O 1
ATOM 689 N N . VAL A 1 93 ? -17.533 -24.289 -3.683 1.00 46.25 93 VAL A N 1
ATOM 690 C CA . VAL A 1 93 ? -18.199 -22.988 -3.610 1.00 46.25 93 VAL A CA 1
ATOM 691 C C . VAL A 1 93 ? -17.522 -22.073 -4.619 1.00 46.25 93 VAL A C 1
ATOM 693 O O . VAL A 1 93 ? -16.361 -21.697 -4.451 1.00 46.25 93 VAL A O 1
ATOM 696 N N . ARG A 1 94 ? -18.232 -21.745 -5.706 1.00 47.28 94 ARG A N 1
ATOM 697 C CA . ARG A 1 94 ? -17.734 -20.826 -6.732 1.00 47.28 94 ARG A CA 1
ATOM 698 C C . ARG A 1 94 ? -17.616 -19.444 -6.105 1.00 47.28 94 ARG A C 1
ATOM 700 O O . ARG A 1 94 ? -18.583 -18.683 -6.086 1.00 47.28 94 ARG A O 1
ATOM 707 N N . VAL A 1 95 ? -16.425 -19.153 -5.580 1.00 47.94 95 VAL A N 1
ATOM 708 C CA . VAL A 1 95 ? -16.043 -17.849 -5.041 1.00 47.94 95 VAL A CA 1
ATOM 709 C C . VAL A 1 95 ? -16.435 -16.795 -6.068 1.00 47.94 95 VAL A C 1
ATOM 711 O O . VAL A 1 95 ? -15.956 -16.819 -7.204 1.00 47.94 95 VAL A O 1
ATOM 714 N N . LYS A 1 96 ? -17.344 -15.896 -5.682 1.00 48.12 96 LYS A N 1
ATOM 715 C CA . LYS A 1 96 ? -17.812 -14.801 -6.533 1.00 48.12 96 LYS A CA 1
ATOM 716 C C . LYS A 1 96 ? -16.714 -13.746 -6.635 1.00 48.12 96 LYS A C 1
ATOM 718 O O . LYS A 1 96 ? -16.779 -12.705 -5.991 1.00 48.12 96 LYS A O 1
ATOM 723 N N . THR A 1 97 ? -15.686 -14.034 -7.429 1.00 60.22 97 THR A N 1
ATOM 724 C CA . THR A 1 97 ? -14.713 -13.024 -7.841 1.00 60.22 97 THR A CA 1
ATOM 725 C C . THR A 1 97 ? -15.433 -11.890 -8.566 1.00 60.22 97 THR A C 1
ATOM 727 O O . THR A 1 97 ? -16.462 -12.117 -9.209 1.00 60.22 97 THR A O 1
ATOM 730 N N . LEU A 1 98 ? -14.863 -10.685 -8.513 1.00 69.25 98 LEU A N 1
ATOM 731 C CA . LEU A 1 98 ? -15.268 -9.572 -9.372 1.00 69.25 98 LEU A CA 1
ATOM 732 C C . LEU A 1 98 ? -15.382 -10.031 -10.845 1.00 69.25 98 LEU A C 1
ATOM 734 O O . LEU A 1 98 ? -14.640 -10.932 -11.259 1.00 69.25 98 LEU A O 1
ATOM 738 N N . PRO A 1 99 ? -16.313 -9.453 -11.628 1.00 76.88 99 PRO A N 1
ATOM 739 C CA . PRO A 1 99 ? -16.581 -9.896 -12.990 1.00 76.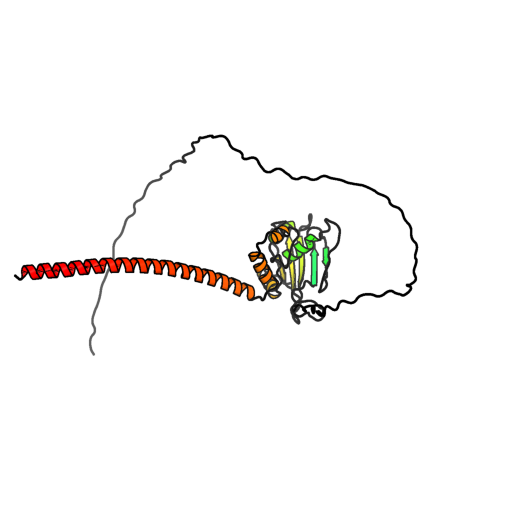88 99 PRO A CA 1
ATOM 740 C C . PRO A 1 99 ? -15.316 -9.808 -13.848 1.00 76.88 99 PRO A C 1
ATOM 742 O O . PRO A 1 99 ? -14.689 -8.752 -13.948 1.00 76.88 99 PRO A O 1
ATOM 745 N N . ARG A 1 100 ? -14.952 -10.942 -14.453 1.00 83.44 100 ARG A N 1
ATOM 746 C CA . ARG A 1 100 ? -13.863 -11.036 -15.428 1.00 83.44 100 ARG A CA 1
ATOM 747 C C . ARG A 1 100 ? -14.332 -10.486 -16.770 1.00 83.44 100 ARG A C 1
ATOM 749 O O . ARG A 1 100 ? -15.473 -10.716 -17.165 1.00 83.44 100 ARG A O 1
ATOM 756 N N . ASP A 1 101 ? -13.442 -9.772 -17.444 1.00 84.19 101 ASP A N 1
ATOM 757 C CA . ASP A 1 101 ? -13.645 -9.317 -18.818 1.00 84.19 101 ASP A CA 1
ATOM 758 C C . ASP A 1 101 ? -13.369 -10.467 -19.817 1.00 84.19 101 ASP A C 1
ATOM 760 O O . ASP A 1 101 ? -12.995 -11.574 -19.422 1.00 84.19 101 ASP A O 1
ATOM 764 N N . VAL A 1 102 ? -13.560 -10.229 -21.116 1.00 83.56 102 VAL A N 1
ATOM 765 C CA . VAL A 1 102 ? -13.434 -11.233 -22.194 1.00 83.56 102 VAL A CA 1
ATOM 766 C C . VAL A 1 102 ? -12.022 -11.833 -22.289 1.00 83.56 102 VAL A C 1
ATOM 768 O O . VAL A 1 102 ? -11.865 -12.996 -22.652 1.00 83.56 102 VAL A O 1
ATOM 771 N N . ASP A 1 103 ? -10.995 -11.069 -21.912 1.00 85.88 103 ASP A N 1
ATOM 772 C CA . ASP A 1 103 ? -9.600 -11.524 -21.797 1.00 85.88 103 ASP A CA 1
ATOM 773 C C . ASP A 1 103 ? -9.314 -12.330 -20.510 1.00 85.88 103 ASP A C 1
ATOM 775 O O . ASP A 1 103 ? -8.189 -12.767 -20.268 1.00 85.88 103 ASP A O 1
ATOM 779 N N . GLY A 1 104 ? -10.332 -12.537 -19.674 1.00 88.25 104 GLY A N 1
ATOM 780 C CA . GLY A 1 104 ? -10.259 -13.250 -18.409 1.00 88.25 104 GLY A CA 1
ATOM 781 C C . GLY A 1 104 ? -9.727 -12.421 -17.241 1.00 88.25 104 GLY A C 1
ATOM 782 O O . GLY A 1 104 ? -9.803 -12.905 -16.111 1.00 88.25 104 GLY A O 1
ATOM 783 N N . TYR A 1 105 ? -9.213 -11.203 -17.441 1.00 91.06 105 TYR A N 1
ATOM 784 C CA . TYR A 1 105 ? -8.675 -10.389 -16.346 1.00 91.06 105 TYR A CA 1
ATOM 785 C C . TYR A 1 105 ? -9.798 -9.772 -15.500 1.00 91.06 105 TYR A C 1
ATOM 787 O O . TYR A 1 105 ? -10.882 -9.447 -15.984 1.00 91.06 105 TYR A O 1
ATOM 795 N N . ILE A 1 106 ? -9.518 -9.585 -14.209 1.00 91.00 106 ILE A N 1
ATOM 796 C CA . ILE A 1 106 ? -10.366 -8.825 -13.280 1.00 91.00 106 ILE A CA 1
ATOM 797 C C . ILE A 1 106 ? -9.886 -7.360 -13.275 1.00 91.00 106 ILE A C 1
ATOM 799 O O . ILE A 1 106 ? -8.671 -7.147 -13.314 1.00 91.00 106 ILE A O 1
ATOM 803 N N . PRO A 1 107 ? -10.760 -6.340 -13.184 1.00 90.88 107 PRO A N 1
ATOM 804 C CA . PRO A 1 107 ? -10.333 -4.952 -12.979 1.00 90.88 107 PRO A CA 1
ATOM 805 C C . PRO A 1 107 ? -9.353 -4.816 -11.801 1.00 90.88 107 PRO A C 1
ATOM 807 O O . PRO A 1 107 ? -9.558 -5.414 -10.750 1.00 90.88 107 PRO A O 1
ATOM 810 N N . GLY A 1 108 ? -8.260 -4.074 -11.989 1.00 90.88 108 GLY A N 1
ATOM 811 C CA . GLY A 1 108 ? -7.153 -3.990 -11.026 1.00 90.88 108 GLY A CA 1
ATOM 812 C C . GLY A 1 108 ? -6.087 -5.088 -11.143 1.00 90.88 108 GLY A C 1
ATOM 813 O O . GLY A 1 108 ? -5.017 -4.944 -10.555 1.00 90.88 108 GLY A O 1
ATOM 814 N N . SER A 1 109 ? -6.305 -6.142 -11.939 1.00 93.12 109 SER A N 1
ATOM 815 C CA . SER A 1 109 ? -5.254 -7.130 -12.241 1.00 93.12 109 SER A CA 1
ATOM 816 C C . SER A 1 109 ? -4.075 -6.465 -12.950 1.00 93.12 109 SER A C 1
ATOM 818 O O . SER A 1 109 ? -4.273 -5.636 -13.837 1.00 93.12 109 SER A O 1
ATOM 820 N N . ILE A 1 110 ? -2.850 -6.871 -12.619 1.00 95.19 110 ILE A N 1
ATOM 821 C CA . ILE A 1 110 ? -1.663 -6.473 -13.381 1.00 95.19 110 ILE A CA 1
ATOM 822 C C . ILE A 1 110 ? -1.688 -7.203 -14.730 1.00 95.19 110 ILE A C 1
ATOM 824 O O . ILE A 1 110 ? -1.772 -8.427 -14.764 1.00 95.19 110 ILE A O 1
ATOM 828 N N . VAL A 1 111 ? -1.601 -6.446 -15.823 1.00 95.44 111 VAL A N 1
ATOM 829 C CA . VAL A 1 111 ? -1.512 -6.953 -17.205 1.00 95.44 111 VAL A CA 1
ATOM 830 C C . VAL A 1 111 ? -0.060 -6.939 -17.690 1.00 95.44 111 VAL A C 1
ATOM 832 O O . VAL A 1 111 ? 0.367 -7.835 -18.414 1.00 95.44 111 VAL A O 1
ATOM 835 N N . ARG A 1 112 ? 0.720 -5.932 -17.271 1.00 96.81 112 ARG A N 1
ATOM 836 C CA . ARG A 1 112 ? 2.110 -5.726 -17.703 1.00 96.81 112 ARG A CA 1
ATOM 837 C C . ARG A 1 112 ? 2.936 -5.032 -16.621 1.00 96.81 112 ARG A C 1
ATOM 839 O O . ARG A 1 112 ? 2.428 -4.155 -15.921 1.00 96.81 112 ARG A O 1
ATOM 846 N N . ILE A 1 113 ? 4.210 -5.399 -16.504 1.00 97.19 113 ILE A N 1
ATOM 847 C CA . ILE A 1 113 ? 5.219 -4.728 -15.672 1.00 97.19 113 ILE A CA 1
ATOM 848 C C . ILE A 1 113 ? 6.462 -4.505 -16.534 1.00 97.19 113 ILE A C 1
ATOM 850 O O . ILE A 1 113 ? 7.091 -5.477 -16.942 1.00 97.19 113 ILE A O 1
ATOM 854 N N . ASN A 1 114 ? 6.849 -3.255 -16.773 1.00 97.38 114 ASN A N 1
ATOM 855 C CA . ASN A 1 114 ? 8.075 -2.891 -17.483 1.00 97.38 114 ASN A CA 1
ATOM 856 C C . ASN A 1 114 ? 9.036 -2.185 -16.516 1.00 97.38 114 ASN A C 1
ATOM 858 O O . ASN A 1 114 ? 8.675 -1.194 -15.879 1.00 97.38 114 ASN A O 1
ATOM 862 N N . LEU A 1 115 ? 10.245 -2.723 -16.367 1.00 97.06 115 LEU A N 1
ATOM 863 C CA . LEU A 1 115 ? 11.269 -2.223 -15.452 1.00 97.06 115 LEU A CA 1
ATOM 864 C C . LEU A 1 115 ? 12.513 -1.829 -16.240 1.00 97.06 115 LEU A C 1
ATOM 866 O O . LEU A 1 115 ? 13.032 -2.628 -17.021 1.00 97.06 115 LEU A O 1
ATOM 870 N N . ARG A 1 116 ? 13.053 -0.638 -15.966 1.00 96.69 116 ARG A N 1
ATOM 871 C CA . ARG A 1 116 ? 14.311 -0.169 -16.555 1.00 96.69 116 ARG A CA 1
ATOM 872 C C . ARG A 1 116 ? 15.240 0.398 -15.491 1.00 96.69 116 ARG A C 1
ATOM 874 O O . ARG A 1 116 ? 14.818 1.238 -14.698 1.00 96.69 116 ARG A O 1
ATOM 881 N N . ASN A 1 117 ? 16.501 -0.033 -15.507 1.00 95.69 117 ASN A N 1
ATOM 882 C CA . ASN A 1 117 ? 17.541 0.319 -14.536 1.00 95.69 117 ASN A CA 1
ATOM 883 C C . ASN A 1 117 ? 17.072 0.148 -13.073 1.00 95.69 117 ASN A C 1
ATOM 885 O O . ASN A 1 117 ? 17.266 1.031 -12.235 1.00 95.69 117 ASN A O 1
ATOM 889 N N . PHE A 1 118 ? 16.426 -0.980 -12.766 1.00 94.25 118 PHE A N 1
ATOM 890 C CA . PHE A 1 118 ? 15.791 -1.244 -11.473 1.00 94.25 118 PHE A CA 1
ATOM 891 C C . PHE A 1 118 ? 16.465 -2.417 -10.750 1.00 94.25 118 PHE A C 1
ATOM 893 O O . PHE A 1 118 ? 16.329 -3.573 -11.158 1.00 94.25 118 PHE A O 1
ATOM 900 N N . VAL A 1 119 ? 17.174 -2.118 -9.658 1.00 91.69 119 VAL A N 1
ATOM 901 C CA . VAL A 1 119 ? 17.971 -3.053 -8.842 1.00 91.69 119 VAL A CA 1
ATOM 902 C C . VAL A 1 119 ? 18.921 -3.912 -9.696 1.00 91.69 119 VAL A C 1
ATOM 904 O O . VAL A 1 119 ? 20.030 -3.485 -10.006 1.00 91.69 119 VAL A O 1
ATOM 907 N N . THR A 1 120 ? 18.499 -5.114 -10.095 1.00 89.81 120 THR A N 1
ATOM 908 C CA . THR A 1 120 ? 19.255 -6.057 -10.935 1.00 89.81 120 THR A CA 1
ATOM 909 C C . THR A 1 120 ? 19.030 -5.848 -12.434 1.00 89.81 120 THR A C 1
ATOM 911 O O . THR A 1 120 ? 19.921 -6.150 -13.228 1.00 89.81 120 THR A O 1
ATOM 914 N N . TYR A 1 121 ? 17.867 -5.333 -12.838 1.00 93.12 121 TYR A N 1
A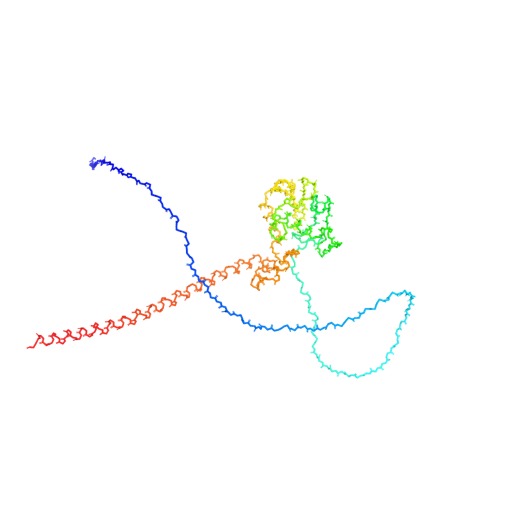TOM 915 C CA . TYR A 1 121 ? 17.407 -5.309 -14.228 1.00 93.12 121 TYR A CA 1
ATOM 916 C C . TYR A 1 121 ? 17.868 -4.056 -14.984 1.00 93.12 121 TYR A C 1
ATOM 918 O O . TYR A 1 121 ? 17.659 -2.936 -14.519 1.00 93.12 121 TYR A O 1
ATOM 926 N N . ASP A 1 122 ? 18.441 -4.238 -16.176 1.00 94.06 122 ASP A N 1
ATOM 927 C CA . ASP A 1 122 ? 18.733 -3.144 -17.118 1.00 94.06 122 ASP A CA 1
ATOM 928 C C . ASP A 1 122 ? 17.470 -2.740 -17.883 1.00 94.06 122 ASP A C 1
ATOM 930 O O . ASP A 1 122 ? 17.051 -1.586 -17.837 1.00 94.06 122 ASP A O 1
ATOM 934 N N . ALA A 1 123 ? 16.817 -3.715 -18.516 1.00 95.06 123 ALA A N 1
ATOM 935 C CA . ALA A 1 123 ? 15.471 -3.614 -19.063 1.00 95.06 123 ALA A CA 1
ATOM 936 C C . ALA A 1 123 ? 14.807 -4.999 -19.010 1.00 95.06 123 ALA A C 1
ATOM 938 O O . ALA A 1 123 ? 15.443 -5.994 -19.357 1.00 95.06 123 ALA A O 1
ATOM 939 N N . VAL A 1 124 ? 13.550 -5.073 -18.576 1.00 94.88 124 VAL A N 1
ATOM 940 C CA . VAL A 1 124 ? 12.729 -6.292 -18.632 1.00 94.88 124 VAL A CA 1
ATOM 941 C C . VAL A 1 124 ? 11.249 -5.922 -18.695 1.00 94.88 124 VAL A C 1
ATOM 943 O O . VAL A 1 124 ? 10.827 -4.941 -18.082 1.00 94.88 124 VAL A O 1
ATOM 946 N N . GLU A 1 125 ? 10.458 -6.713 -19.413 1.00 95.88 125 GLU A N 1
ATOM 947 C CA . GLU A 1 125 ? 9.001 -6.619 -19.408 1.00 95.88 125 GLU A CA 1
ATOM 948 C C . GLU A 1 125 ? 8.391 -7.985 -19.072 1.00 95.88 125 GLU A C 1
ATOM 950 O O . GLU A 1 125 ? 8.842 -9.018 -19.563 1.00 95.88 125 GLU A O 1
ATOM 955 N N . PHE A 1 126 ? 7.381 -7.980 -18.205 1.00 94.56 126 PHE A N 1
ATOM 956 C CA . PHE A 1 126 ? 6.617 -9.150 -17.789 1.00 94.56 126 PHE A CA 1
ATOM 957 C C . PHE A 1 126 ? 5.146 -8.932 -18.144 1.00 94.56 126 PHE A C 1
ATOM 959 O O . PHE A 1 126 ? 4.568 -7.926 -17.734 1.00 94.56 126 PHE A O 1
ATOM 966 N N . CYS A 1 127 ? 4.530 -9.894 -18.829 1.00 95.31 127 CYS A N 1
ATOM 967 C CA . CYS A 1 127 ? 3.102 -9.890 -19.157 1.00 95.31 127 CYS A CA 1
ATOM 968 C C . CYS A 1 127 ? 2.408 -11.057 -18.429 1.00 95.31 127 CYS A C 1
ATOM 970 O O . CYS A 1 127 ? 2.236 -12.123 -19.024 1.00 95.31 127 CYS A O 1
ATOM 972 N N . PRO A 1 128 ? 2.097 -10.922 -17.123 1.00 94.25 128 PRO A N 1
ATOM 973 C CA . PRO A 1 128 ? 1.433 -11.974 -16.356 1.00 94.25 128 PRO A CA 1
ATOM 974 C C . PRO A 1 128 ? 0.012 -12.256 -16.870 1.00 94.25 128 PRO A C 1
ATOM 976 O O . PRO A 1 128 ? -0.725 -11.346 -17.249 1.00 94.25 128 PRO A O 1
ATOM 979 N N . GLY A 1 129 ? -0.387 -13.528 -16.848 1.00 93.75 129 GLY A N 1
ATOM 980 C CA . GLY A 1 129 ? -1.725 -13.984 -17.230 1.00 93.75 129 GLY A CA 1
ATOM 981 C C . GLY A 1 129 ? -2.803 -13.692 -16.169 1.00 93.75 129 GLY A C 1
ATOM 982 O O . GLY A 1 129 ? -2.476 -13.390 -15.022 1.00 93.75 129 GLY A O 1
ATOM 983 N N . PRO A 1 130 ? -4.098 -13.854 -16.496 1.00 91.50 130 PRO A N 1
ATOM 984 C CA . PRO A 1 130 ? -5.230 -13.481 -15.630 1.00 91.50 130 PRO A CA 1
ATOM 985 C C . PRO A 1 130 ? -5.483 -14.383 -14.398 1.00 91.50 130 PRO A C 1
ATOM 987 O O . PRO A 1 130 ? -6.496 -14.220 -13.708 1.00 91.50 130 PRO A O 1
ATOM 990 N N . TYR A 1 131 ? -4.611 -15.356 -14.123 1.00 89.94 131 TYR A N 1
ATOM 991 C CA . TYR A 1 131 ? -4.778 -16.370 -13.073 1.00 89.94 131 TYR A CA 1
ATOM 992 C C . TYR A 1 131 ? -3.483 -16.528 -12.247 1.00 89.94 131 TYR A C 1
ATOM 994 O O . TYR A 1 131 ? -2.862 -15.537 -11.862 1.00 89.94 131 TYR A O 1
ATOM 1002 N N . LEU A 1 132 ? -3.076 -17.764 -11.940 1.00 91.12 132 LEU A N 1
ATOM 1003 C CA . LEU A 1 132 ? -1.816 -18.049 -11.258 1.00 91.12 132 LEU A CA 1
ATOM 1004 C C . LEU A 1 132 ? -0.624 -17.714 -12.167 1.00 91.12 132 LEU A C 1
ATOM 1006 O O . LEU A 1 132 ? -0.567 -18.148 -13.314 1.00 91.12 132 LEU A O 1
ATOM 1010 N N . ASN A 1 133 ? 0.347 -16.986 -11.620 1.00 91.94 133 ASN A N 1
ATOM 1011 C CA . ASN A 1 133 ? 1.621 -16.681 -12.261 1.00 91.94 133 ASN A CA 1
ATOM 1012 C C . ASN A 1 133 ? 2.755 -17.125 -11.334 1.00 91.94 133 ASN A C 1
ATOM 1014 O O . ASN A 1 133 ? 2.717 -16.829 -10.140 1.00 91.94 133 ASN A O 1
ATOM 1018 N N . MET A 1 134 ? 3.766 -17.811 -11.869 1.00 92.06 134 MET A N 1
ATOM 1019 C CA . MET A 1 134 ? 4.899 -18.316 -11.090 1.00 92.06 134 MET A CA 1
ATOM 1020 C C . MET A 1 134 ? 6.212 -17.733 -11.618 1.00 92.06 134 MET A C 1
ATOM 1022 O O . MET A 1 134 ? 6.532 -17.868 -12.795 1.00 92.06 134 MET A O 1
ATOM 1026 N N . ILE A 1 135 ? 6.977 -17.081 -10.739 1.00 90.38 135 ILE A N 1
ATOM 1027 C CA . ILE A 1 135 ? 8.257 -16.444 -11.072 1.00 90.38 135 ILE A CA 1
ATOM 1028 C C . ILE A 1 135 ? 9.389 -17.302 -10.501 1.00 90.38 135 ILE A C 1
ATOM 1030 O O . ILE A 1 135 ? 9.628 -17.315 -9.292 1.00 90.38 135 ILE A O 1
ATOM 1034 N N . LEU A 1 136 ? 10.086 -18.019 -11.381 1.00 90.69 136 LEU A N 1
ATOM 1035 C CA . LEU A 1 136 ? 11.154 -18.959 -11.035 1.00 90.69 136 LEU A CA 1
ATOM 1036 C C . LEU A 1 136 ? 12.552 -18.386 -11.318 1.00 90.69 136 LEU A C 1
ATOM 1038 O O . LEU A 1 136 ? 12.713 -17.379 -12.004 1.00 90.69 136 LEU A O 1
ATOM 1042 N N . GLY A 1 137 ? 13.577 -19.037 -10.766 1.00 89.06 137 GLY A N 1
ATOM 1043 C CA . GLY A 1 137 ? 14.987 -18.763 -11.061 1.00 89.06 137 GLY A CA 1
ATOM 1044 C C . GLY A 1 137 ? 15.912 -18.854 -9.836 1.00 89.06 137 GLY A C 1
ATOM 1045 O O . GLY A 1 137 ? 15.421 -18.896 -8.703 1.00 89.06 137 GLY A O 1
ATOM 1046 N N . PRO A 1 138 ? 17.245 -18.852 -10.034 1.00 91.25 138 PRO A N 1
ATOM 1047 C CA . PRO A 1 138 ? 18.241 -18.890 -8.957 1.00 91.25 138 PRO A CA 1
ATOM 1048 C C . PRO A 1 138 ? 18.148 -17.750 -7.928 1.00 91.25 138 PRO A C 1
ATOM 1050 O O . PRO A 1 138 ? 17.389 -16.785 -8.067 1.00 91.25 138 PRO A O 1
ATOM 1053 N N . ASN A 1 139 ? 18.929 -17.844 -6.853 1.00 87.94 139 ASN A N 1
ATOM 1054 C CA . ASN A 1 139 ? 19.055 -16.748 -5.890 1.00 87.94 139 ASN A CA 1
ATOM 1055 C C . ASN A 1 139 ? 19.865 -15.584 -6.485 1.00 87.94 139 ASN A C 1
ATOM 1057 O O . ASN A 1 139 ? 20.722 -15.779 -7.339 1.00 87.94 139 ASN A O 1
ATOM 1061 N N . GLY A 1 140 ? 19.540 -14.353 -6.078 1.00 83.56 140 GLY A N 1
ATOM 1062 C CA . GLY A 1 140 ? 20.147 -13.129 -6.618 1.00 83.56 140 GLY A CA 1
ATOM 1063 C C . GLY A 1 140 ? 19.552 -12.598 -7.935 1.00 83.56 140 GLY A C 1
ATOM 1064 O O . GLY A 1 140 ? 19.748 -11.427 -8.232 1.00 83.56 140 GLY A O 1
ATOM 1065 N N . THR A 1 141 ? 18.752 -13.367 -8.687 1.00 85.31 141 THR A N 1
ATOM 1066 C CA . THR A 1 141 ? 18.238 -12.970 -10.026 1.00 85.31 141 THR A CA 1
ATOM 1067 C C . THR A 1 141 ? 17.134 -11.898 -10.043 1.00 85.31 141 THR A C 1
ATOM 1069 O O . THR A 1 141 ? 16.533 -11.639 -11.084 1.00 85.31 141 THR A O 1
ATOM 1072 N N . GLY A 1 142 ? 16.835 -11.270 -8.904 1.00 85.62 142 GLY A N 1
ATOM 1073 C CA . GLY A 1 142 ? 15.855 -10.183 -8.818 1.00 85.62 142 GLY A CA 1
ATOM 1074 C C . GLY A 1 142 ? 14.393 -10.592 -8.597 1.00 85.62 142 GLY A C 1
ATOM 1075 O O . GLY A 1 142 ? 13.540 -9.712 -8.582 1.00 85.62 142 GLY A O 1
ATOM 1076 N N . LYS A 1 143 ? 14.079 -11.876 -8.345 1.00 90.12 143 LYS A N 1
ATOM 1077 C CA . LYS A 1 143 ? 12.697 -12.351 -8.079 1.00 90.12 143 LYS A CA 1
ATOM 1078 C C . LYS A 1 143 ? 11.935 -11.460 -7.080 1.00 90.12 143 LYS A C 1
ATOM 1080 O O . LYS A 1 143 ? 10.901 -10.888 -7.412 1.00 90.12 143 LYS A O 1
ATOM 1085 N N . SER A 1 144 ? 12.487 -11.268 -5.878 1.00 87.25 144 SER A N 1
ATOM 1086 C CA . SER A 1 144 ? 11.893 -10.417 -4.831 1.00 87.25 144 SER A CA 1
ATOM 1087 C C . SER A 1 144 ? 11.892 -8.924 -5.204 1.00 87.25 144 SER A C 1
ATOM 1089 O O . SER A 1 144 ? 11.097 -8.153 -4.668 1.00 87.25 144 SER A O 1
ATOM 1091 N N . SER A 1 145 ? 12.748 -8.502 -6.142 1.00 89.25 145 SER A N 1
ATOM 1092 C CA . SER A 1 145 ? 12.759 -7.137 -6.679 1.00 89.25 145 SER A CA 1
ATOM 1093 C C . SER A 1 145 ? 11.506 -6.848 -7.510 1.00 89.25 145 SER A C 1
ATOM 1095 O O . SER A 1 145 ? 11.056 -5.710 -7.510 1.00 89.25 145 SER A O 1
ATOM 1097 N N . ILE A 1 146 ? 10.881 -7.843 -8.152 1.00 91.12 146 ILE A N 1
ATOM 1098 C CA . ILE A 1 146 ? 9.613 -7.648 -8.882 1.00 91.12 146 ILE A CA 1
ATOM 1099 C C . ILE A 1 146 ? 8.484 -7.290 -7.902 1.00 91.12 146 ILE A C 1
ATOM 1101 O O . ILE A 1 146 ? 7.748 -6.335 -8.137 1.00 91.12 146 ILE A O 1
ATOM 1105 N N . ALA A 1 147 ? 8.406 -7.964 -6.749 1.00 88.69 147 ALA A N 1
ATOM 1106 C CA . ALA A 1 147 ? 7.478 -7.589 -5.677 1.00 88.69 147 ALA A CA 1
ATOM 1107 C C . ALA A 1 147 ? 7.757 -6.164 -5.154 1.00 88.69 147 ALA A C 1
ATOM 1109 O O . ALA A 1 147 ? 6.831 -5.370 -4.979 1.00 88.69 147 ALA A O 1
ATOM 1110 N N . CYS A 1 148 ? 9.035 -5.798 -4.986 1.00 89.69 148 CYS A N 1
ATOM 1111 C CA . CYS A 1 148 ? 9.420 -4.424 -4.648 1.00 89.69 148 CYS A CA 1
ATOM 1112 C C . CYS A 1 148 ? 8.947 -3.421 -5.714 1.00 89.69 148 CYS A C 1
ATOM 1114 O O . CYS A 1 148 ? 8.398 -2.377 -5.371 1.00 89.69 148 CYS A O 1
ATOM 1116 N N . ALA A 1 149 ? 9.107 -3.743 -6.999 1.00 92.69 149 ALA A N 1
ATOM 1117 C CA . ALA A 1 149 ? 8.670 -2.891 -8.095 1.00 92.69 149 ALA A CA 1
ATOM 1118 C C . ALA A 1 149 ? 7.147 -2.696 -8.110 1.00 92.69 149 ALA A C 1
ATOM 1120 O O . ALA A 1 149 ? 6.701 -1.568 -8.286 1.00 92.69 149 ALA A O 1
ATOM 1121 N N . ILE A 1 150 ? 6.351 -3.741 -7.852 1.00 92.69 150 ILE A N 1
ATOM 1122 C CA . ILE A 1 150 ? 4.884 -3.635 -7.751 1.00 92.69 150 ILE A CA 1
ATOM 1123 C C . ILE A 1 150 ? 4.489 -2.634 -6.653 1.00 92.69 150 ILE A C 1
ATOM 1125 O O . ILE A 1 150 ? 3.761 -1.677 -6.915 1.00 92.69 150 ILE A O 1
ATOM 1129 N N . CYS A 1 151 ? 5.036 -2.798 -5.445 1.00 91.38 151 CYS A N 1
ATOM 1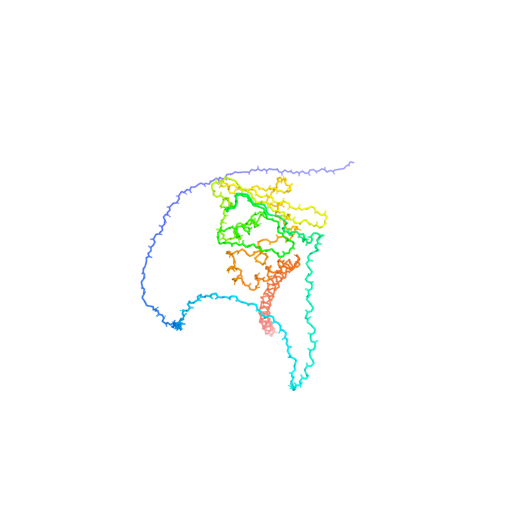130 C CA . CYS A 1 151 ? 4.796 -1.894 -4.318 1.00 91.38 151 CYS A CA 1
ATOM 1131 C C . CYS A 1 151 ? 5.188 -0.440 -4.642 1.00 91.38 151 CYS A C 1
ATOM 1133 O O . CYS A 1 151 ? 4.397 0.487 -4.452 1.00 91.38 151 CYS A O 1
ATOM 1135 N N . LEU A 1 152 ? 6.397 -0.221 -5.167 1.00 92.31 152 LEU A N 1
ATOM 1136 C CA . LEU A 1 152 ? 6.900 1.125 -5.438 1.00 92.31 152 LEU A CA 1
ATOM 1137 C C . LEU A 1 152 ? 6.216 1.782 -6.645 1.00 92.31 152 LEU A C 1
ATOM 1139 O O . LEU A 1 152 ? 5.931 2.978 -6.592 1.00 92.31 152 LEU A O 1
ATOM 1143 N N . GLY A 1 153 ? 5.925 1.041 -7.714 1.00 93.44 153 GLY A N 1
ATOM 1144 C CA . GLY A 1 153 ? 5.244 1.556 -8.905 1.00 93.44 153 GLY A CA 1
ATOM 1145 C C . GLY A 1 153 ? 3.815 2.012 -8.609 1.00 93.44 153 GLY A C 1
ATOM 1146 O O . GLY A 1 153 ? 3.409 3.077 -9.067 1.00 93.44 153 GLY A O 1
ATOM 1147 N N . LEU A 1 154 ? 3.097 1.287 -7.745 1.00 92.88 154 LEU A N 1
ATOM 1148 C CA . LEU A 1 154 ? 1.735 1.619 -7.302 1.00 92.88 154 LEU A CA 1
ATOM 1149 C C . LEU A 1 154 ? 1.678 2.673 -6.170 1.00 92.88 154 LEU A C 1
ATOM 1151 O O . LEU A 1 154 ? 0.660 2.814 -5.498 1.00 92.88 154 LEU A O 1
ATOM 1155 N N . ASN A 1 155 ? 2.763 3.433 -5.972 1.00 92.38 155 ASN A N 1
ATOM 1156 C CA . ASN A 1 155 ? 2.914 4.501 -4.973 1.00 92.38 155 ASN A CA 1
ATOM 1157 C C . ASN A 1 155 ? 2.728 4.080 -3.495 1.00 92.38 155 ASN A C 1
ATOM 1159 O O . ASN A 1 155 ? 2.330 4.893 -2.661 1.00 92.38 155 ASN A O 1
ATOM 1163 N N . TRP A 1 156 ? 3.065 2.841 -3.132 1.00 89.19 156 TRP A N 1
ATOM 1164 C CA . TRP A 1 156 ? 3.126 2.433 -1.723 1.00 89.19 156 TRP A CA 1
ATOM 1165 C C . TRP A 1 156 ? 4.496 2.754 -1.095 1.00 89.19 156 TRP A C 1
ATOM 1167 O O . TRP A 1 156 ? 5.489 3.005 -1.786 1.00 89.19 156 TRP A O 1
ATOM 1177 N N . SER A 1 157 ? 4.537 2.801 0.241 1.00 85.00 157 SER A N 1
ATOM 1178 C CA . SER A 1 157 ? 5.725 3.193 1.014 1.00 85.00 157 SER A CA 1
ATOM 1179 C C . SER A 1 157 ? 6.818 2.109 1.009 1.00 85.00 157 SER A C 1
ATOM 1181 O O . SER A 1 157 ? 6.503 0.953 1.304 1.00 85.00 157 SER A O 1
ATOM 1183 N N . PRO A 1 158 ? 8.109 2.451 0.796 1.00 82.62 158 PRO A N 1
ATOM 1184 C CA . PRO A 1 158 ? 9.223 1.499 0.902 1.00 82.62 158 PRO A CA 1
ATOM 1185 C C . PRO A 1 158 ? 9.281 0.736 2.239 1.00 82.62 158 PRO A C 1
ATOM 1187 O O . PRO A 1 158 ? 9.681 -0.426 2.270 1.00 82.62 158 PRO A O 1
ATOM 1190 N N . ALA A 1 159 ? 8.799 1.334 3.337 1.00 80.75 159 ALA A N 1
ATOM 1191 C CA . ALA A 1 159 ? 8.776 0.717 4.669 1.00 80.75 159 ALA A CA 1
ATOM 1192 C C . ALA A 1 159 ? 7.935 -0.582 4.753 1.00 80.75 159 ALA A C 1
ATOM 1194 O O . ALA A 1 159 ? 8.176 -1.430 5.624 1.00 80.75 159 ALA A O 1
ATOM 1195 N N . ILE A 1 160 ? 6.982 -0.769 3.830 1.00 77.81 160 ILE A N 1
ATOM 1196 C CA . ILE A 1 160 ? 6.187 -2.002 3.688 1.00 77.81 160 ILE A CA 1
ATOM 1197 C C . ILE A 1 160 ? 7.073 -3.162 3.209 1.00 77.81 160 ILE A C 1
ATOM 1199 O O . ILE A 1 160 ? 6.869 -4.297 3.621 1.00 77.81 160 ILE A O 1
ATOM 1203 N N . LEU A 1 161 ? 8.118 -2.889 2.422 1.00 78.69 161 LEU A N 1
ATOM 1204 C CA . LEU A 1 161 ? 9.035 -3.907 1.896 1.00 78.69 161 LEU A CA 1
ATOM 1205 C C . LEU A 1 161 ? 10.092 -4.365 2.910 1.00 78.69 161 LEU A C 1
ATOM 1207 O O . LEU A 1 161 ? 10.714 -5.398 2.701 1.00 78.69 161 LEU A O 1
ATOM 1211 N N . GLY A 1 162 ? 10.325 -3.606 3.987 1.00 71.50 162 GLY A N 1
ATOM 1212 C CA . GLY A 1 162 ? 11.262 -3.975 5.059 1.00 71.50 162 GLY A CA 1
ATOM 1213 C C . GLY A 1 162 ? 12.756 -3.956 4.696 1.00 71.50 162 GLY A C 1
ATOM 1214 O O . GLY A 1 162 ? 13.563 -4.362 5.524 1.00 71.50 162 GLY A O 1
ATOM 1215 N N . ARG A 1 163 ? 13.130 -3.491 3.493 1.00 68.56 163 ARG A N 1
ATOM 1216 C CA . ARG A 1 163 ? 14.519 -3.502 2.983 1.00 68.56 163 ARG A CA 1
ATOM 1217 C C . ARG A 1 163 ? 15.226 -2.154 3.077 1.00 68.56 163 ARG A C 1
ATOM 1219 O O . ARG A 1 163 ? 16.190 -2.010 3.817 1.00 68.56 163 ARG A O 1
ATOM 1226 N N . ALA A 1 164 ? 14.746 -1.195 2.293 1.00 68.44 164 ALA A N 1
ATOM 1227 C CA . ALA A 1 164 ? 15.347 0.116 2.090 1.00 68.44 164 ALA A CA 1
ATOM 1228 C C . ALA A 1 164 ? 14.309 1.196 2.394 1.00 68.44 164 ALA A C 1
ATOM 1230 O O . ALA A 1 164 ? 13.122 1.019 2.105 1.00 68.44 164 ALA A O 1
ATOM 1231 N N . ASN A 1 165 ? 14.754 2.303 2.986 1.00 70.81 165 ASN A N 1
ATOM 1232 C CA . ASN A 1 165 ? 13.866 3.406 3.351 1.00 70.81 165 ASN A CA 1
ATOM 1233 C C . ASN A 1 165 ? 13.743 4.427 2.214 1.00 70.81 165 ASN A C 1
ATOM 1235 O O . ASN A 1 165 ? 12.684 5.037 2.061 1.00 70.81 165 ASN A O 1
ATOM 1239 N N . ASP A 1 166 ? 14.797 4.598 1.409 1.00 82.44 166 ASP A N 1
ATOM 1240 C CA . ASP A 1 166 ? 14.833 5.585 0.338 1.00 82.44 166 ASP A CA 1
ATOM 1241 C C . ASP A 1 166 ? 14.616 4.971 -1.055 1.00 82.44 166 ASP A C 1
ATOM 1243 O O . ASP A 1 166 ? 15.088 3.888 -1.396 1.00 82.44 166 ASP A O 1
ATOM 1247 N N . LEU A 1 167 ? 13.896 5.705 -1.908 1.00 85.50 167 LEU A N 1
ATOM 1248 C CA . LEU A 1 167 ? 13.516 5.270 -3.259 1.00 85.50 167 LEU A CA 1
ATOM 1249 C C . LEU A 1 167 ? 14.700 5.144 -4.227 1.00 85.50 167 LEU A C 1
ATOM 1251 O O . LEU A 1 167 ? 14.629 4.386 -5.193 1.00 85.50 167 LEU A O 1
ATOM 1255 N N . ASN A 1 168 ? 15.775 5.896 -3.994 1.00 87.69 168 ASN A N 1
ATOM 1256 C CA . ASN A 1 168 ? 16.937 5.931 -4.876 1.00 87.69 168 ASN A CA 1
ATOM 1257 C C . ASN A 1 168 ? 17.851 4.704 -4.717 1.00 87.69 168 ASN A C 1
ATOM 1259 O O . ASN A 1 168 ? 18.583 4.387 -5.652 1.00 87.69 168 ASN A O 1
ATOM 1263 N N . GLU A 1 169 ? 17.755 3.975 -3.599 1.00 87.56 169 GLU A N 1
ATOM 1264 C CA . GLU A 1 169 ? 18.441 2.690 -3.377 1.00 87.56 169 GLU A CA 1
ATOM 1265 C C . GLU A 1 169 ? 17.970 1.590 -4.351 1.00 87.56 169 GLU A C 1
ATOM 1267 O O . GLU A 1 169 ? 18.686 0.622 -4.599 1.00 87.56 169 GLU A O 1
ATOM 1272 N N . PHE A 1 170 ? 16.780 1.746 -4.947 1.00 89.50 170 PHE A N 1
ATOM 1273 C CA . PHE A 1 170 ? 16.227 0.808 -5.928 1.00 89.50 170 PHE A CA 1
ATOM 1274 C C . PHE A 1 170 ? 16.666 1.089 -7.380 1.00 89.50 170 PHE A C 1
ATOM 1276 O O . PHE A 1 170 ? 16.368 0.298 -8.279 1.00 89.50 170 PHE A O 1
ATOM 1283 N N . VAL A 1 171 ? 17.383 2.189 -7.636 1.00 92.12 171 VAL A N 1
ATOM 1284 C CA . VAL A 1 171 ? 17.990 2.472 -8.949 1.00 92.12 171 VAL A CA 1
ATOM 1285 C C . VAL A 1 171 ? 19.220 1.580 -9.133 1.00 92.12 171 VAL A C 1
ATOM 1287 O O . VAL A 1 171 ? 20.043 1.455 -8.228 1.00 92.12 171 VAL A O 1
ATOM 1290 N N . LYS A 1 172 ? 19.366 0.949 -10.305 1.00 92.38 172 LYS A N 1
ATOM 1291 C CA . LYS A 1 172 ? 20.487 0.040 -10.583 1.00 92.38 172 LYS A CA 1
ATOM 1292 C C . LYS A 1 172 ? 21.832 0.763 -10.440 1.00 92.38 172 LYS A C 1
ATOM 1294 O O . LYS A 1 172 ? 22.022 1.859 -10.971 1.00 92.38 172 LYS A O 1
ATOM 1299 N N . ILE A 1 173 ? 22.776 0.127 -9.744 1.00 90.25 173 ILE A N 1
ATOM 1300 C CA . ILE A 1 173 ? 24.126 0.658 -9.497 1.00 90.25 173 ILE A CA 1
ATOM 1301 C C . ILE A 1 173 ? 24.791 1.050 -10.829 1.00 90.25 173 ILE A C 1
ATOM 1303 O O . ILE A 1 173 ? 24.636 0.364 -11.837 1.00 90.25 173 ILE A O 1
ATOM 1307 N N . ASN A 1 174 ? 25.526 2.166 -10.822 1.00 90.44 174 ASN A N 1
ATOM 1308 C CA . ASN A 1 174 ? 26.128 2.832 -11.988 1.00 90.44 174 ASN A CA 1
ATOM 1309 C C . ASN A 1 174 ? 25.142 3.476 -12.987 1.00 90.44 174 ASN A C 1
ATOM 1311 O O . ASN A 1 174 ? 25.592 4.096 -13.951 1.00 90.44 174 ASN A O 1
ATOM 1315 N N . THR A 1 175 ? 23.826 3.430 -12.749 1.00 92.44 175 THR A N 1
ATOM 1316 C CA . THR A 1 175 ? 22.840 4.202 -13.529 1.00 92.44 175 THR A CA 1
ATOM 1317 C C . THR A 1 175 ? 22.376 5.456 -12.778 1.00 92.44 175 THR A C 1
ATOM 1319 O O . THR A 1 175 ? 22.413 5.519 -11.550 1.00 92.44 175 THR A O 1
ATOM 1322 N N . GLN A 1 176 ? 21.981 6.499 -13.514 1.00 92.44 176 GLN A N 1
ATOM 1323 C CA . GLN A 1 176 ? 21.547 7.778 -12.926 1.00 92.44 176 GLN A CA 1
ATOM 1324 C C . GLN A 1 176 ? 20.035 7.823 -12.670 1.00 92.44 176 GLN A C 1
ATOM 1326 O O . GLN A 1 176 ? 19.584 8.474 -11.728 1.00 92.44 176 GLN A O 1
ATOM 1331 N N . GLU A 1 177 ? 19.266 7.125 -13.500 1.00 94.25 177 GLU A N 1
ATOM 1332 C CA . GLU A 1 177 ? 17.806 7.105 -13.513 1.00 94.25 177 GLU A CA 1
ATOM 1333 C C . GLU A 1 177 ? 17.288 5.725 -13.924 1.00 94.25 177 GLU A C 1
ATOM 1335 O O . GLU A 1 177 ? 17.962 4.990 -14.648 1.00 94.25 177 GLU A O 1
ATOM 1340 N N . GLY A 1 178 ? 16.074 5.405 -13.490 1.00 95.25 178 GLY A N 1
ATOM 1341 C CA . GLY A 1 178 ? 15.325 4.219 -13.883 1.00 95.25 178 GLY A CA 1
ATOM 1342 C C . GLY A 1 178 ? 13.823 4.475 -13.814 1.00 95.25 178 GLY A C 1
ATOM 1343 O O . GLY A 1 178 ? 13.380 5.540 -13.376 1.00 95.25 178 GLY A O 1
ATOM 1344 N N . HIS A 1 179 ? 13.022 3.506 -14.244 1.00 96.06 179 HIS A N 1
ATOM 1345 C CA . HIS A 1 179 ? 11.574 3.580 -14.077 1.00 96.06 179 HIS A CA 1
ATOM 1346 C C . HIS A 1 179 ? 10.931 2.218 -13.846 1.00 96.06 179 HIS A C 1
ATOM 1348 O O . HIS A 1 179 ? 11.451 1.170 -14.229 1.00 96.06 179 HIS A O 1
ATOM 1354 N N . ILE A 1 180 ? 9.763 2.291 -13.219 1.00 97.25 180 ILE A N 1
ATOM 1355 C CA . ILE A 1 180 ? 8.810 1.207 -13.040 1.00 97.25 180 ILE A CA 1
ATOM 1356 C C . ILE A 1 180 ? 7.552 1.636 -13.788 1.00 97.25 180 ILE A C 1
ATOM 1358 O O . ILE A 1 180 ? 6.990 2.682 -13.468 1.00 97.25 180 ILE A O 1
ATOM 1362 N N . GLU A 1 181 ? 7.097 0.854 -14.756 1.00 97.81 181 GLU A N 1
ATOM 1363 C CA . GLU A 1 181 ? 5.778 0.995 -15.365 1.00 97.81 181 GLU A CA 1
ATOM 1364 C C . GLU A 1 181 ? 4.941 -0.250 -15.075 1.00 97.81 181 GLU A C 1
ATOM 1366 O O . GLU A 1 181 ? 5.409 -1.375 -15.235 1.00 97.81 181 GLU A O 1
ATOM 1371 N N . ILE A 1 182 ? 3.706 -0.042 -14.627 1.00 97.62 182 ILE A N 1
ATOM 1372 C CA . ILE A 1 182 ? 2.737 -1.095 -14.326 1.00 97.62 182 ILE A CA 1
ATOM 1373 C C . ILE A 1 182 ? 1.444 -0.751 -15.048 1.00 97.62 182 ILE A C 1
ATOM 1375 O O . ILE A 1 182 ? 0.940 0.367 -14.942 1.00 97.62 182 ILE A O 1
ATOM 1379 N N . GLU A 1 183 ? 0.897 -1.723 -15.761 1.00 97.06 183 GLU A N 1
ATOM 1380 C CA . GLU A 1 183 ? -0.395 -1.619 -16.420 1.00 97.06 183 GLU A CA 1
ATOM 1381 C C . GLU A 1 183 ? -1.429 -2.431 -15.646 1.00 97.06 183 GLU A C 1
ATOM 1383 O O . GLU A 1 183 ? -1.290 -3.648 -15.502 1.00 97.06 183 GLU A O 1
ATOM 1388 N N . LEU A 1 184 ? -2.456 -1.750 -15.138 1.00 95.62 184 LEU A N 1
ATOM 1389 C CA . LEU A 1 184 ? -3.586 -2.366 -14.451 1.00 95.62 184 LEU A CA 1
ATOM 1390 C C . LEU A 1 184 ? -4.800 -2.443 -15.380 1.00 95.62 184 LEU A C 1
ATOM 1392 O O . LEU A 1 184 ? -5.139 -1.469 -16.059 1.00 95.62 184 LEU A O 1
ATOM 1396 N N . LYS A 1 185 ? -5.483 -3.589 -15.361 1.00 94.62 185 LYS A N 1
ATOM 1397 C CA . LYS A 1 185 ? -6.728 -3.840 -16.088 1.00 94.62 185 LYS A CA 1
ATOM 1398 C C . LYS A 1 185 ? -7.804 -2.830 -15.673 1.00 94.62 185 LYS A C 1
ATOM 1400 O O . LYS A 1 185 ? -8.095 -2.692 -14.482 1.00 94.62 185 LYS A O 1
ATOM 1405 N N . GLY A 1 186 ? -8.400 -2.137 -16.641 1.00 91.62 186 GLY A N 1
ATOM 1406 C CA . GLY A 1 186 ? -9.543 -1.250 -16.394 1.00 91.62 186 GLY A CA 1
ATOM 1407 C C . GLY A 1 186 ? -10.833 -2.018 -16.045 1.00 91.62 186 GLY A C 1
ATOM 1408 O O . GLY A 1 186 ? -10.923 -3.220 -16.303 1.00 91.62 186 GLY A O 1
ATOM 1409 N N . PRO A 1 187 ? -11.857 -1.353 -15.474 1.00 88.25 187 PRO A N 1
ATOM 1410 C CA . PRO A 1 187 ? -13.237 -1.844 -15.503 1.00 88.25 187 PRO A CA 1
ATOM 1411 C C . PRO A 1 187 ? -13.674 -2.229 -16.924 1.00 88.25 187 PRO A C 1
ATOM 1413 O O . PRO A 1 187 ? -13.180 -1.653 -17.888 1.00 88.25 187 PRO A O 1
ATOM 1416 N N . ALA A 1 188 ? -14.618 -3.162 -17.075 1.00 84.50 188 ALA A N 1
ATOM 1417 C CA . ALA A 1 188 ? -15.103 -3.566 -18.398 1.00 84.50 188 ALA A CA 1
ATOM 1418 C C . ALA A 1 188 ? -15.627 -2.348 -19.193 1.00 84.50 188 ALA A C 1
ATOM 1420 O O . ALA A 1 188 ? -16.539 -1.651 -18.748 1.00 84.50 188 ALA A O 1
ATOM 1421 N N . GLY A 1 189 ? -15.018 -2.074 -20.352 1.00 83.00 189 GLY A N 1
ATOM 1422 C CA . GLY A 1 189 ? -15.297 -0.892 -21.181 1.00 83.00 189 GLY A CA 1
ATOM 1423 C C . GLY A 1 189 ? -14.530 0.394 -20.816 1.00 83.00 189 GLY A C 1
ATOM 1424 O O . GLY A 1 189 ? -14.531 1.332 -21.611 1.00 83.00 189 GLY A O 1
ATOM 1425 N N . GLU A 1 190 ? -13.832 0.454 -19.676 1.00 88.50 190 GLU A N 1
ATOM 1426 C CA . GLU A 1 190 ? -12.821 1.485 -19.384 1.00 88.50 190 GLU A CA 1
ATOM 1427 C C . GLU A 1 190 ? -11.432 1.029 -19.897 1.00 88.50 190 GLU A C 1
ATOM 1429 O O . GLU A 1 190 ? -11.105 -0.158 -19.840 1.00 88.50 190 GLU A O 1
ATOM 1434 N N . PRO A 1 191 ? -10.570 1.943 -20.386 1.00 91.50 191 PRO A N 1
ATOM 1435 C CA . PRO A 1 191 ? -9.210 1.597 -20.798 1.00 91.50 191 PRO A CA 1
ATOM 1436 C C . PRO A 1 191 ? -8.311 1.249 -19.599 1.00 91.50 191 PRO A C 1
ATOM 1438 O O . PRO A 1 191 ? -8.528 1.723 -18.481 1.00 91.50 191 PRO A O 1
ATOM 1441 N N . ASN A 1 192 ? -7.246 0.483 -19.855 1.00 94.75 192 ASN A N 1
ATOM 1442 C CA . ASN A 1 192 ? -6.230 0.157 -18.852 1.00 94.75 192 ASN A CA 1
ATOM 1443 C C . ASN A 1 192 ? -5.563 1.412 -18.253 1.00 94.75 192 ASN A C 1
ATOM 1445 O O . ASN A 1 192 ? -5.437 2.470 -18.885 1.00 94.75 192 ASN A O 1
ATOM 1449 N N . LEU A 1 193 ? -5.103 1.262 -17.012 1.00 94.94 193 LEU A N 1
ATOM 1450 C CA . LEU A 1 193 ? -4.397 2.286 -16.253 1.00 94.94 193 LEU A CA 1
ATOM 1451 C C . LEU A 1 193 ? -2.893 1.984 -16.263 1.00 94.94 193 LEU A C 1
ATOM 1453 O O . LEU A 1 193 ? -2.420 1.122 -15.525 1.00 94.94 193 LEU A O 1
ATOM 1457 N N . VAL A 1 194 ? -2.143 2.714 -17.086 1.00 97.19 194 VAL A N 1
ATOM 1458 C CA . VAL A 1 194 ? -0.678 2.657 -17.147 1.00 97.19 194 VAL A CA 1
ATOM 1459 C C . VAL A 1 194 ? -0.105 3.665 -16.153 1.00 97.19 194 VAL A C 1
ATOM 1461 O O . VAL A 1 194 ? -0.218 4.878 -16.341 1.00 97.19 194 VAL A O 1
ATOM 1464 N N . ILE A 1 195 ? 0.520 3.158 -15.094 1.00 97.56 195 ILE A N 1
ATOM 1465 C CA . ILE A 1 195 ? 1.180 3.930 -14.041 1.00 97.56 195 ILE A CA 1
ATOM 1466 C C . ILE A 1 195 ? 2.687 3.798 -14.246 1.00 97.56 195 ILE A C 1
ATOM 1468 O O . ILE A 1 195 ? 3.234 2.715 -14.051 1.00 97.56 195 ILE A O 1
ATOM 1472 N N . ARG A 1 196 ? 3.382 4.888 -14.590 1.00 97.12 196 ARG A N 1
ATOM 1473 C CA . ARG A 1 196 ? 4.854 4.911 -14.641 1.00 97.12 196 ARG A CA 1
ATOM 1474 C C . ARG A 1 196 ? 5.426 5.843 -13.579 1.00 97.12 196 ARG A C 1
ATOM 1476 O O . ARG A 1 196 ? 5.130 7.039 -13.575 1.00 97.12 196 ARG A O 1
ATOM 1483 N N . ARG A 1 197 ? 6.286 5.293 -12.719 1.00 96.38 197 ARG A N 1
ATOM 1484 C CA . ARG A 1 197 ? 7.098 5.996 -11.718 1.00 96.38 197 ARG A CA 1
ATOM 1485 C C . ARG A 1 197 ? 8.545 6.074 -12.197 1.00 96.38 197 ARG A C 1
ATOM 1487 O O . ARG A 1 197 ? 9.187 5.040 -12.372 1.00 96.38 197 ARG A O 1
ATOM 1494 N N . ASN A 1 198 ? 9.073 7.283 -12.358 1.00 95.00 198 ASN A N 1
ATOM 1495 C CA . ASN A 1 198 ? 10.486 7.509 -12.667 1.00 95.00 198 ASN A CA 1
ATOM 1496 C C . ASN A 1 198 ? 11.252 7.797 -11.368 1.00 95.00 198 ASN A C 1
ATOM 1498 O O . ASN A 1 198 ? 10.779 8.561 -10.522 1.00 95.00 198 ASN A O 1
ATOM 1502 N N . ILE A 1 199 ? 12.426 7.188 -11.213 1.00 94.25 199 ILE A N 1
ATOM 1503 C CA . ILE A 1 199 ? 13.278 7.252 -10.017 1.00 94.25 199 ILE A CA 1
ATOM 1504 C C . ILE A 1 199 ? 14.710 7.648 -10.399 1.00 94.25 199 ILE A C 1
ATOM 1506 O O . ILE A 1 199 ? 15.195 7.305 -11.477 1.00 94.25 199 ILE A O 1
ATOM 1510 N N . THR A 1 200 ? 15.400 8.376 -9.521 1.00 93.06 200 THR A N 1
ATOM 1511 C CA . THR A 1 200 ? 16.711 8.979 -9.814 1.00 93.06 200 THR A CA 1
ATOM 1512 C C . THR A 1 200 ? 17.689 8.703 -8.678 1.00 93.06 200 THR A C 1
ATOM 1514 O O . THR A 1 200 ? 17.400 9.006 -7.527 1.00 93.06 200 THR A O 1
ATOM 1517 N N . SER A 1 201 ? 18.881 8.183 -8.984 1.00 89.19 201 SER A N 1
ATOM 1518 C CA . SER A 1 201 ? 19.883 7.784 -7.979 1.00 89.19 201 SER A CA 1
ATOM 1519 C C . SER A 1 201 ? 20.299 8.945 -7.053 1.00 89.19 201 SER A C 1
ATOM 1521 O O . SER A 1 201 ? 20.545 8.757 -5.861 1.00 89.19 201 SER A O 1
ATOM 1523 N N . ARG A 1 202 ? 20.319 10.174 -7.587 1.00 86.56 202 ARG A N 1
ATOM 1524 C CA . ARG A 1 202 ? 20.763 11.392 -6.884 1.00 86.56 202 ARG A CA 1
ATOM 1525 C C . ARG A 1 202 ? 19.709 12.052 -5.990 1.00 86.56 202 ARG A C 1
ATOM 1527 O O . ARG A 1 202 ? 20.060 12.971 -5.256 1.00 86.56 202 ARG A O 1
ATOM 1534 N N . ALA A 1 203 ? 18.435 11.672 -6.092 1.00 84.56 203 ALA A N 1
ATOM 1535 C CA . ALA A 1 203 ? 17.337 12.415 -5.479 1.00 84.56 203 ALA A CA 1
ATOM 1536 C C . ALA A 1 203 ? 16.332 11.483 -4.799 1.00 84.56 203 ALA A C 1
ATOM 1538 O O . ALA A 1 203 ? 15.950 10.455 -5.343 1.00 84.56 203 ALA A O 1
ATOM 1539 N N . LYS A 1 204 ? 15.841 11.885 -3.622 1.00 81.19 204 LYS A N 1
ATOM 1540 C CA . LYS A 1 204 ? 14.777 11.161 -2.902 1.00 81.19 204 LYS A CA 1
ATOM 1541 C C . LYS A 1 204 ? 13.376 11.392 -3.493 1.00 81.19 204 LYS A C 1
ATOM 1543 O O . LYS A 1 204 ? 12.403 10.816 -3.015 1.00 81.19 204 LYS A O 1
ATOM 1548 N N . SER A 1 205 ? 13.260 12.241 -4.514 1.00 81.50 205 SER A N 1
ATOM 1549 C CA . SER A 1 205 ? 12.029 12.487 -5.263 1.00 81.50 205 SER A CA 1
ATOM 1550 C C . SER A 1 205 ? 11.858 11.496 -6.421 1.00 81.50 205 SER A C 1
ATOM 1552 O O . SER A 1 205 ? 12.819 10.996 -6.999 1.00 81.50 205 SER A O 1
ATOM 1554 N N . SER A 1 206 ? 10.602 11.240 -6.783 1.00 89.81 206 SER A N 1
ATOM 1555 C CA . SER A 1 206 ? 10.211 10.425 -7.937 1.00 89.81 206 SER A CA 1
ATOM 1556 C C . SER A 1 206 ? 9.053 11.103 -8.659 1.00 89.81 206 SER A C 1
ATOM 1558 O O . SER A 1 206 ? 8.131 11.567 -7.985 1.00 89.81 206 SER A O 1
ATOM 1560 N N . THR A 1 207 ? 9.052 11.130 -9.991 1.00 94.50 207 THR A N 1
ATOM 1561 C CA . THR A 1 207 ? 7.911 11.651 -10.764 1.00 94.50 207 THR A CA 1
ATOM 1562 C C . THR A 1 207 ? 6.963 10.524 -11.157 1.00 94.50 207 THR A C 1
ATOM 1564 O O . THR A 1 207 ? 7.393 9.390 -11.371 1.00 94.50 207 THR A O 1
ATOM 1567 N N . PHE A 1 208 ? 5.673 10.836 -11.262 1.00 96.75 208 PHE A N 1
ATOM 1568 C CA . PHE A 1 208 ? 4.654 9.908 -11.740 1.00 96.75 208 PHE A CA 1
ATOM 1569 C C . PHE A 1 208 ? 4.046 10.387 -13.053 1.00 96.75 208 PHE A C 1
ATOM 1571 O O . PHE A 1 208 ? 3.907 11.585 -13.309 1.00 96.75 208 PHE A O 1
ATOM 1578 N N . THR A 1 209 ? 3.640 9.419 -13.865 1.00 96.75 209 THR A N 1
ATOM 1579 C CA . THR A 1 209 ? 2.789 9.632 -15.031 1.00 96.75 209 THR A CA 1
ATOM 1580 C C . THR A 1 209 ? 1.666 8.599 -15.055 1.00 96.75 209 THR A C 1
ATOM 1582 O O . THR A 1 209 ? 1.885 7.431 -14.730 1.00 96.75 209 THR A O 1
ATOM 1585 N N . LEU A 1 210 ? 0.469 9.043 -15.435 1.00 95.44 210 LEU A N 1
ATOM 1586 C CA . LEU A 1 210 ? -0.727 8.229 -15.643 1.00 95.44 210 LEU A CA 1
ATOM 1587 C C . LEU A 1 210 ? -1.118 8.319 -17.118 1.00 95.44 210 LEU A C 1
ATOM 1589 O O . LEU A 1 210 ? -1.360 9.414 -17.630 1.00 95.44 210 LEU A O 1
ATOM 1593 N N . ASN A 1 211 ? -1.147 7.181 -17.812 1.00 93.88 211 ASN A N 1
ATOM 1594 C CA . ASN A 1 211 ? -1.414 7.075 -19.253 1.00 93.88 211 ASN A CA 1
ATOM 1595 C C . ASN A 1 211 ? -0.599 8.108 -20.073 1.00 93.88 211 ASN A C 1
ATOM 1597 O O . ASN A 1 211 ? -1.129 8.823 -20.924 1.00 93.88 211 ASN A O 1
ATOM 1601 N N . GLY A 1 212 ? 0.696 8.232 -19.749 1.00 92.31 212 GLY A N 1
ATOM 1602 C CA . GLY A 1 212 ? 1.653 9.146 -20.389 1.00 92.31 212 GLY A CA 1
ATOM 1603 C C . GLY A 1 212 ? 1.591 10.620 -19.954 1.00 92.31 212 GLY A C 1
ATOM 1604 O O . GLY A 1 212 ? 2.468 11.393 -20.332 1.00 92.31 212 GLY A O 1
ATOM 1605 N N . LYS A 1 213 ? 0.605 11.034 -19.148 1.00 95.31 213 LYS A N 1
ATOM 1606 C CA . LYS A 1 213 ? 0.472 12.415 -18.642 1.00 95.31 213 LYS A CA 1
ATOM 1607 C C . LYS A 1 213 ? 1.087 12.545 -17.252 1.00 95.31 213 LYS A C 1
ATOM 1609 O O . LYS A 1 213 ? 0.966 11.622 -16.455 1.00 95.31 213 LYS A O 1
ATOM 1614 N N . ALA A 1 214 ? 1.719 13.678 -16.942 1.00 96.19 214 ALA A N 1
ATOM 1615 C CA . ALA A 1 214 ? 2.242 13.954 -15.600 1.00 96.19 214 ALA A CA 1
ATOM 1616 C C . ALA A 1 214 ? 1.128 13.890 -14.541 1.00 96.19 214 ALA A C 1
ATOM 1618 O O . ALA A 1 214 ? 0.029 14.387 -14.779 1.00 96.19 214 ALA A O 1
ATOM 1619 N N . ALA A 1 215 ? 1.423 13.275 -13.395 1.00 95.69 215 ALA A N 1
ATOM 1620 C CA . ALA A 1 215 ? 0.475 13.062 -12.305 1.00 95.69 215 ALA A CA 1
ATOM 1621 C C . ALA A 1 215 ? 1.158 13.167 -10.933 1.00 95.69 215 ALA A C 1
ATOM 1623 O O . ALA A 1 215 ? 2.371 12.980 -10.798 1.00 95.69 215 ALA A O 1
ATOM 1624 N N . THR A 1 216 ? 0.368 13.434 -9.899 1.00 94.94 216 THR A N 1
ATOM 1625 C CA . THR A 1 216 ? 0.791 13.396 -8.496 1.00 94.94 216 THR A CA 1
ATOM 1626 C C . THR A 1 216 ? 0.651 11.990 -7.905 1.00 94.94 216 THR A C 1
ATOM 1628 O O . THR A 1 216 ? -0.167 11.184 -8.348 1.00 94.94 216 THR A O 1
ATOM 1631 N N . GLY A 1 217 ? 1.403 11.697 -6.838 1.00 91.50 217 GLY A N 1
ATOM 1632 C CA . GLY A 1 217 ? 1.240 10.437 -6.100 1.00 91.50 217 GLY A CA 1
ATOM 1633 C C . GLY A 1 217 ? -0.168 10.257 -5.512 1.00 91.50 217 GLY A C 1
ATOM 1634 O O . GLY A 1 217 ? -0.664 9.137 -5.457 1.00 91.50 217 GLY A O 1
ATOM 1635 N N . GLY A 1 218 ? -0.848 11.350 -5.142 1.00 92.94 218 GLY A N 1
ATOM 1636 C CA . GLY A 1 218 ? -2.230 11.308 -4.650 1.00 92.94 218 GLY A CA 1
ATOM 1637 C C . GLY A 1 218 ? -3.224 10.829 -5.713 1.00 92.94 218 GLY A C 1
ATOM 1638 O O . GLY A 1 218 ? -4.058 9.973 -5.428 1.00 92.94 218 GLY A O 1
ATOM 1639 N N . GLU A 1 219 ? -3.094 11.306 -6.954 1.00 93.44 219 GLU A N 1
ATOM 1640 C CA . GLU A 1 219 ? -3.914 10.840 -8.082 1.00 93.44 219 GLU A CA 1
ATOM 1641 C C . GLU A 1 219 ? -3.641 9.371 -8.423 1.00 93.44 219 GLU A C 1
ATOM 1643 O O . GLU A 1 219 ? -4.582 8.625 -8.696 1.00 93.44 219 GLU A O 1
ATOM 1648 N N . VAL A 1 220 ? -2.376 8.933 -8.359 1.00 93.25 220 VAL A N 1
ATOM 1649 C CA . VAL A 1 220 ? -2.006 7.516 -8.524 1.00 93.25 220 VAL A CA 1
ATOM 1650 C C . VAL A 1 220 ? -2.684 6.668 -7.450 1.00 93.25 220 VAL A C 1
ATOM 1652 O O . VAL A 1 220 ? -3.414 5.740 -7.785 1.00 93.25 220 VAL A O 1
ATOM 1655 N N . SER A 1 221 ? -2.518 7.012 -6.170 1.00 91.94 221 SER A N 1
ATOM 1656 C CA . SER A 1 221 ? -3.112 6.264 -5.058 1.00 91.94 221 SER A CA 1
ATOM 1657 C C . SER A 1 221 ? -4.647 6.245 -5.114 1.00 91.94 221 SER A C 1
ATOM 1659 O O . SER A 1 221 ? -5.240 5.196 -4.881 1.00 91.94 221 SER A O 1
ATOM 1661 N N . ALA A 1 222 ? -5.301 7.344 -5.507 1.00 90.69 222 ALA A N 1
ATOM 1662 C CA . ALA A 1 222 ? -6.754 7.384 -5.697 1.00 90.69 222 ALA A CA 1
ATOM 1663 C C . ALA A 1 222 ? -7.231 6.494 -6.865 1.00 90.69 222 ALA A C 1
ATOM 1665 O O . ALA A 1 222 ? -8.261 5.826 -6.763 1.00 90.69 222 ALA A O 1
ATOM 1666 N N . LYS A 1 223 ? -6.479 6.440 -7.972 1.00 90.94 223 LYS A N 1
ATOM 1667 C CA . LYS A 1 223 ? -6.781 5.557 -9.111 1.00 90.94 223 LYS A CA 1
ATOM 1668 C C . LYS A 1 223 ? -6.560 4.078 -8.780 1.00 90.94 223 LYS A C 1
ATOM 1670 O O . LYS A 1 223 ? -7.386 3.257 -9.164 1.00 90.94 223 LYS A O 1
ATOM 1675 N N . VAL A 1 224 ? -5.498 3.755 -8.042 1.00 90.44 224 VAL A N 1
ATOM 1676 C CA . VAL A 1 224 ? -5.202 2.404 -7.527 1.00 90.44 224 VAL A CA 1
ATOM 1677 C C . VAL A 1 224 ? -6.284 1.952 -6.533 1.00 90.44 224 VAL A C 1
ATOM 1679 O O . VAL A 1 224 ? -6.752 0.817 -6.615 1.00 90.44 224 VAL A O 1
ATOM 1682 N N . ALA A 1 225 ? -6.769 2.855 -5.672 1.00 86.81 225 ALA A N 1
ATOM 1683 C CA . ALA A 1 225 ? -7.879 2.590 -4.756 1.00 86.81 225 ALA A CA 1
ATOM 1684 C C . ALA A 1 225 ? -9.219 2.336 -5.479 1.00 86.81 225 ALA A C 1
ATOM 1686 O O . ALA A 1 225 ? -9.910 1.388 -5.120 1.00 86.81 225 ALA A O 1
ATOM 1687 N N . LYS A 1 226 ? -9.558 3.080 -6.553 1.00 86.94 226 LYS A N 1
ATOM 1688 C CA . LYS A 1 226 ? -10.762 2.806 -7.386 1.00 86.94 226 LYS A CA 1
ATOM 1689 C C . LYS A 1 226 ? -10.758 1.384 -7.985 1.00 86.94 226 LYS A C 1
ATOM 1691 O O . LYS A 1 226 ? -11.810 0.863 -8.339 1.00 86.94 226 LYS A O 1
ATOM 1696 N N . LEU A 1 227 ? -9.586 0.761 -8.122 1.00 86.31 227 LEU A N 1
ATOM 1697 C CA . LEU A 1 227 ? -9.420 -0.609 -8.620 1.00 86.31 227 LEU A CA 1
ATOM 1698 C C . LEU A 1 227 ? -9.325 -1.662 -7.492 1.00 86.31 227 LEU A C 1
ATOM 1700 O O . LEU A 1 227 ? -9.047 -2.822 -7.777 1.00 86.31 227 LEU A O 1
ATOM 1704 N N . ASN A 1 228 ? -9.522 -1.268 -6.226 1.00 81.88 228 ASN A N 1
ATOM 1705 C CA . ASN A 1 228 ? -9.335 -2.081 -5.015 1.00 81.88 228 ASN A CA 1
ATOM 1706 C C . ASN A 1 228 ? -7.968 -2.804 -4.928 1.00 81.88 228 ASN A C 1
ATOM 1708 O O . ASN A 1 228 ? -7.852 -3.903 -4.387 1.00 81.88 228 ASN A O 1
ATOM 1712 N N . VAL A 1 229 ? -6.900 -2.197 -5.462 1.00 85.00 229 VAL A N 1
ATOM 1713 C CA . VAL A 1 229 ? -5.561 -2.809 -5.468 1.00 85.00 229 VAL A CA 1
ATOM 1714 C C . VAL A 1 229 ? -4.814 -2.468 -4.176 1.00 85.00 229 VAL A C 1
ATOM 1716 O O . VAL A 1 229 ? -4.156 -1.432 -4.052 1.00 85.00 229 VAL A O 1
ATOM 1719 N N . GLN A 1 230 ? -4.918 -3.360 -3.191 1.00 78.50 230 GLN A N 1
ATOM 1720 C CA . GLN A 1 230 ? -4.305 -3.205 -1.870 1.00 78.50 230 GLN A CA 1
ATOM 1721 C C . GLN A 1 230 ? -2.930 -3.886 -1.804 1.00 78.50 230 GLN A C 1
ATOM 1723 O O . GLN A 1 230 ? -2.840 -5.112 -1.787 1.00 78.50 230 GLN A O 1
ATOM 1728 N N . VAL A 1 231 ? -1.857 -3.090 -1.732 1.00 77.12 231 VAL A N 1
ATOM 1729 C CA . VAL A 1 231 ? -0.463 -3.588 -1.630 1.00 77.12 231 VAL A CA 1
ATOM 1730 C C . VAL A 1 231 ? 0.151 -3.331 -0.246 1.00 77.12 231 VAL A C 1
ATOM 1732 O O . VAL A 1 231 ? 1.162 -3.925 0.106 1.00 77.12 231 VAL A O 1
ATOM 1735 N N . GLY A 1 232 ? -0.455 -2.463 0.572 1.00 75.19 232 GLY A N 1
ATOM 1736 C CA . GLY A 1 232 ? -0.060 -2.275 1.976 1.00 75.19 232 GLY A CA 1
ATOM 1737 C C . GLY A 1 232 ? -0.675 -3.278 2.954 1.00 75.19 232 GLY A C 1
ATOM 1738 O O . GLY A 1 232 ? -0.262 -3.306 4.108 1.00 75.19 232 GLY A O 1
ATOM 1739 N N . ASN A 1 233 ? -1.640 -4.080 2.499 1.00 79.81 233 ASN A N 1
ATOM 1740 C CA . ASN A 1 233 ? -2.290 -5.123 3.285 1.00 79.81 233 ASN A CA 1
ATOM 1741 C C . ASN A 1 233 ? -1.488 -6.427 3.152 1.00 79.81 233 ASN A C 1
ATOM 1743 O O . ASN A 1 233 ? -1.289 -6.934 2.045 1.00 79.81 233 ASN A O 1
ATOM 1747 N N . LEU A 1 234 ? -1.013 -6.968 4.276 1.00 77.38 234 LEU A N 1
ATOM 1748 C CA . LEU A 1 234 ? -0.120 -8.134 4.277 1.00 77.38 234 LEU A CA 1
ATOM 1749 C C . LEU A 1 234 ? -0.832 -9.455 3.932 1.00 77.38 234 LEU A C 1
ATOM 1751 O O . LEU A 1 234 ? -0.154 -10.431 3.620 1.00 77.38 234 LEU A O 1
ATOM 1755 N N . CYS A 1 235 ? -2.170 -9.484 3.929 1.00 75.12 235 CYS A N 1
ATOM 1756 C CA . CYS A 1 235 ? -2.952 -10.638 3.475 1.00 75.12 235 CYS A CA 1
ATOM 1757 C C . CYS A 1 235 ? -3.024 -10.733 1.939 1.00 75.12 235 CYS A C 1
ATOM 1759 O O . CYS A 1 235 ? -3.107 -11.834 1.400 1.00 75.12 235 CYS A O 1
ATOM 1761 N N . SER A 1 236 ? -2.985 -9.599 1.226 1.00 80.50 236 SER A N 1
ATOM 1762 C CA . SER A 1 236 ? -3.010 -9.545 -0.247 1.00 80.50 236 SER A CA 1
ATOM 1763 C C . SER A 1 236 ? -1.620 -9.403 -0.873 1.00 80.50 236 SER A C 1
ATOM 1765 O O . SER A 1 236 ? -1.403 -9.857 -1.997 1.00 80.50 236 SER A O 1
ATOM 1767 N N . PHE A 1 237 ? -0.664 -8.801 -0.162 1.00 85.38 237 PHE A N 1
ATOM 1768 C CA . PHE A 1 237 ? 0.722 -8.658 -0.601 1.00 85.38 237 PHE A CA 1
ATOM 1769 C C . PHE A 1 237 ? 1.688 -8.948 0.552 1.00 85.38 237 PHE A C 1
ATOM 1771 O O . PHE A 1 237 ? 1.928 -8.104 1.413 1.00 85.38 237 PHE A O 1
ATOM 1778 N N . LEU A 1 238 ? 2.282 -10.145 0.543 1.00 85.69 238 LEU A N 1
ATOM 1779 C CA . LEU A 1 238 ? 3.228 -10.596 1.564 1.00 85.69 238 LEU A CA 1
ATOM 1780 C C . LEU A 1 238 ? 4.676 -10.556 1.031 1.00 85.69 238 LEU A C 1
ATOM 1782 O O . LEU A 1 238 ? 5.130 -11.524 0.413 1.00 85.69 238 LEU A O 1
ATOM 1786 N N . PRO A 1 239 ? 5.436 -9.460 1.230 1.00 81.88 239 PRO A N 1
ATOM 1787 C CA . PRO A 1 239 ? 6.837 -9.412 0.836 1.00 81.88 239 PRO A CA 1
ATOM 1788 C C . PRO A 1 239 ? 7.688 -10.296 1.758 1.00 81.88 239 PRO A C 1
ATOM 1790 O O . PRO A 1 239 ? 7.432 -10.412 2.957 1.00 81.88 239 PRO A O 1
ATOM 1793 N N . GLN A 1 240 ? 8.743 -10.883 1.184 1.00 81.94 240 GLN A N 1
ATOM 1794 C CA . GLN A 1 240 ? 9.643 -11.858 1.818 1.00 81.94 240 GLN A CA 1
ATOM 1795 C C . GLN A 1 240 ? 10.082 -11.464 3.242 1.00 81.94 240 GLN A C 1
ATOM 1797 O O . GLN A 1 240 ? 10.072 -12.291 4.149 1.00 81.94 240 GLN A O 1
ATOM 1802 N N . ASP A 1 241 ? 10.419 -10.192 3.448 1.00 79.69 241 ASP A N 1
ATOM 1803 C CA . ASP A 1 241 ? 10.988 -9.676 4.696 1.00 79.69 241 ASP A CA 1
ATOM 1804 C C . ASP A 1 241 ? 9.919 -9.234 5.727 1.00 79.69 241 ASP A C 1
ATOM 1806 O O . ASP A 1 241 ? 10.254 -8.709 6.788 1.00 79.69 241 ASP A O 1
ATOM 1810 N N . LYS A 1 242 ? 8.625 -9.466 5.442 1.00 78.25 242 LYS A N 1
ATOM 1811 C CA . LYS A 1 242 ? 7.488 -9.270 6.369 1.00 78.25 242 LYS A CA 1
ATOM 1812 C C . LYS A 1 242 ? 6.770 -10.565 6.760 1.00 78.25 242 LYS A C 1
ATOM 1814 O O . LYS A 1 242 ? 5.848 -10.505 7.569 1.00 78.25 242 LYS A O 1
ATOM 1819 N N . VAL A 1 243 ? 7.190 -11.730 6.258 1.00 81.38 243 VAL A N 1
ATOM 1820 C CA . VAL A 1 243 ? 6.580 -13.034 6.601 1.00 81.38 243 VAL A CA 1
ATOM 1821 C C . VAL A 1 243 ? 6.562 -13.271 8.119 1.00 81.38 243 VAL A C 1
ATOM 1823 O O . VAL A 1 243 ? 5.558 -13.717 8.668 1.00 81.38 243 VAL A O 1
ATOM 1826 N N . SER A 1 244 ? 7.630 -12.882 8.821 1.00 83.88 244 SER A N 1
ATOM 1827 C CA . SER A 1 244 ? 7.704 -12.926 10.288 1.00 83.88 244 SER A CA 1
ATOM 1828 C C . SER A 1 244 ? 6.790 -11.910 10.983 1.00 83.88 244 SER A C 1
ATOM 1830 O O . SER A 1 244 ? 6.283 -12.198 12.060 1.00 83.88 244 SER A O 1
ATOM 1832 N N . SER A 1 245 ? 6.551 -10.739 10.381 1.00 81.56 245 SER A N 1
ATOM 1833 C CA . SER A 1 245 ? 5.610 -9.736 10.901 1.00 81.56 245 SER A CA 1
ATOM 1834 C C . SER A 1 245 ? 4.158 -10.194 10.760 1.00 81.56 245 SER A C 1
ATOM 1836 O O . SER A 1 245 ? 3.371 -9.992 11.676 1.00 81.56 245 SER A O 1
ATOM 1838 N N . PHE A 1 246 ? 3.817 -10.852 9.649 1.00 83.38 246 PHE A N 1
ATOM 1839 C CA . PHE A 1 246 ? 2.504 -11.467 9.438 1.00 83.38 246 PHE A CA 1
ATOM 1840 C C . PHE A 1 246 ? 2.245 -12.599 10.444 1.00 83.38 246 PHE A C 1
ATOM 1842 O O . PHE A 1 246 ? 1.224 -12.600 11.122 1.00 83.38 246 PHE A O 1
ATOM 1849 N N . ALA A 1 247 ? 3.216 -13.501 10.635 1.00 85.19 247 ALA A N 1
ATOM 1850 C CA . ALA A 1 247 ? 3.129 -14.578 11.626 1.00 85.19 247 ALA A CA 1
ATOM 1851 C C . ALA A 1 247 ? 3.096 -14.096 13.096 1.00 85.19 247 ALA A C 1
ATOM 1853 O O . ALA A 1 247 ? 2.818 -14.894 13.989 1.00 85.19 247 ALA A O 1
ATOM 1854 N N . ALA A 1 248 ? 3.387 -12.816 13.353 1.00 87.62 248 ALA A N 1
ATOM 1855 C CA . ALA A 1 248 ? 3.356 -12.194 14.677 1.00 87.62 248 ALA A CA 1
ATOM 1856 C C . ALA A 1 248 ? 2.102 -11.331 14.935 1.00 87.62 248 ALA A C 1
ATOM 1858 O O . ALA A 1 248 ? 1.992 -10.751 16.016 1.00 87.62 248 ALA A O 1
ATOM 1859 N N . MET A 1 249 ? 1.172 -11.228 13.977 1.00 86.75 249 MET A N 1
ATOM 1860 C CA . MET A 1 249 ? -0.094 -10.508 14.167 1.00 86.75 249 MET A CA 1
ATOM 1861 C C . MET A 1 249 ? -0.966 -11.170 15.236 1.00 86.75 249 MET A C 1
ATOM 1863 O O . MET A 1 249 ? -1.060 -12.397 15.313 1.00 86.75 249 MET A O 1
ATOM 1867 N N . SER A 1 250 ? -1.687 -10.363 16.015 1.00 91.56 250 SER A N 1
ATOM 1868 C CA . SER A 1 250 ? -2.785 -10.880 16.831 1.00 91.56 250 SER A CA 1
ATOM 1869 C C . SER A 1 250 ? -3.972 -11.317 15.951 1.00 91.56 250 SER A C 1
ATOM 1871 O O . SER A 1 250 ? -4.166 -10.775 14.858 1.00 91.56 250 SER A O 1
ATOM 1873 N N . PRO A 1 251 ? -4.844 -12.228 16.428 1.00 91.75 251 PRO A N 1
ATOM 1874 C CA . PRO A 1 251 ? -6.056 -12.612 15.698 1.00 91.75 251 PRO A CA 1
ATOM 1875 C C . PRO A 1 251 ? -6.992 -11.437 15.362 1.00 91.75 251 PRO A C 1
ATOM 1877 O O . PRO A 1 251 ? -7.730 -11.505 14.385 1.00 91.75 251 PRO A O 1
ATOM 1880 N N . VAL A 1 252 ? -6.952 -10.350 16.144 1.00 89.75 252 VAL A N 1
ATOM 1881 C CA . VAL A 1 252 ? -7.774 -9.143 15.930 1.00 89.75 252 VAL A CA 1
ATOM 1882 C C . VAL A 1 252 ? -7.214 -8.273 14.799 1.00 89.75 252 VAL A C 1
ATOM 1884 O O . VAL A 1 252 ? -7.978 -7.718 14.010 1.00 89.75 252 VAL A O 1
ATOM 1887 N N . GLU A 1 253 ? -5.888 -8.174 14.683 1.00 86.75 253 GLU A N 1
ATOM 1888 C CA . GLU A 1 253 ? -5.226 -7.502 13.556 1.00 86.75 253 GLU A CA 1
ATOM 1889 C C . GLU A 1 253 ? -5.389 -8.315 12.269 1.00 86.75 253 GLU A C 1
ATOM 1891 O O . GLU A 1 253 ? -5.764 -7.758 11.239 1.00 86.75 253 GLU A O 1
ATOM 1896 N N . LEU A 1 254 ? -5.205 -9.639 12.343 1.00 87.75 254 LEU A N 1
ATOM 1897 C CA . LEU A 1 254 ? -5.410 -10.541 11.210 1.00 87.75 254 LEU A CA 1
ATOM 1898 C C . LEU A 1 254 ? -6.861 -10.499 10.703 1.00 87.75 254 LEU A C 1
ATOM 1900 O O . LEU A 1 254 ? -7.076 -10.479 9.491 1.00 87.75 254 LEU A O 1
ATOM 1904 N N . LEU A 1 255 ? -7.851 -10.422 11.603 1.00 88.69 255 LEU A N 1
ATOM 1905 C CA . LEU A 1 255 ? -9.250 -10.190 11.232 1.00 88.69 255 LEU A CA 1
ATOM 1906 C C . LEU A 1 255 ? -9.404 -8.866 10.472 1.00 88.69 255 LEU A C 1
ATOM 1908 O O . LEU A 1 255 ? -9.932 -8.874 9.365 1.00 88.69 255 LEU A O 1
ATOM 1912 N N . ARG A 1 256 ? -8.892 -7.752 11.010 1.00 85.69 256 ARG A N 1
ATOM 1913 C CA . ARG A 1 256 ? -9.001 -6.423 10.377 1.00 85.69 256 ARG A CA 1
ATOM 1914 C C . ARG A 1 256 ? -8.328 -6.346 9.006 1.00 85.69 256 ARG A C 1
ATOM 1916 O O . ARG A 1 256 ? -8.890 -5.747 8.092 1.00 85.69 256 ARG A O 1
ATOM 1923 N N . GLU A 1 257 ? -7.165 -6.968 8.824 1.00 83.88 257 GLU A N 1
ATOM 1924 C CA . GLU A 1 257 ? -6.512 -7.044 7.510 1.00 83.88 257 GLU A CA 1
ATOM 1925 C C . GLU A 1 257 ? -7.264 -7.984 6.547 1.00 83.88 257 GLU A C 1
ATOM 1927 O O . GLU A 1 257 ? -7.364 -7.684 5.355 1.00 83.88 257 GLU A O 1
ATOM 1932 N N . THR A 1 258 ? -7.881 -9.062 7.046 1.00 86.44 258 THR A N 1
ATOM 1933 C CA . THR A 1 258 ? -8.729 -9.966 6.242 1.00 86.44 258 THR A CA 1
ATOM 1934 C C . THR A 1 258 ? -10.022 -9.282 5.787 1.00 86.44 258 THR A C 1
ATOM 1936 O O . THR A 1 258 ? -10.359 -9.339 4.606 1.00 86.44 258 THR A O 1
ATOM 1939 N N . GLU A 1 259 ? -10.720 -8.577 6.683 1.00 85.06 259 GLU A N 1
ATOM 1940 C CA . GLU A 1 259 ? -11.892 -7.745 6.364 1.00 85.06 259 GLU A CA 1
ATOM 1941 C C . GLU A 1 259 ? -11.550 -6.674 5.325 1.00 85.06 259 GLU A C 1
ATOM 1943 O O . GLU A 1 259 ? -12.330 -6.419 4.413 1.00 85.06 259 GLU A O 1
ATOM 1948 N N . ASN A 1 260 ? -10.366 -6.071 5.444 1.00 79.75 260 ASN A N 1
ATOM 1949 C CA . ASN A 1 260 ? -9.870 -5.059 4.523 1.00 79.75 260 ASN A CA 1
ATOM 1950 C C . ASN A 1 260 ? -9.546 -5.660 3.137 1.00 79.75 260 ASN A C 1
ATOM 1952 O O . ASN A 1 260 ? -9.907 -5.052 2.135 1.00 79.75 260 ASN A O 1
ATOM 1956 N N . ALA A 1 261 ? -8.931 -6.850 3.055 1.00 78.94 261 ALA A N 1
ATOM 1957 C CA . ALA A 1 261 ? -8.552 -7.495 1.787 1.00 78.94 261 ALA A CA 1
ATOM 1958 C C . ALA A 1 261 ? -9.712 -8.191 1.051 1.00 78.94 261 ALA A C 1
ATOM 1960 O O . ALA A 1 261 ? -9.748 -8.185 -0.179 1.00 78.94 261 ALA A O 1
ATOM 1961 N N . ALA A 1 262 ? -10.602 -8.854 1.794 1.00 77.62 262 ALA A N 1
ATOM 1962 C CA . ALA A 1 262 ? -11.564 -9.824 1.263 1.00 77.62 262 ALA A CA 1
ATOM 1963 C C . ALA A 1 262 ? -13.020 -9.580 1.706 1.00 77.62 262 ALA A C 1
ATOM 1965 O O . ALA A 1 262 ? -13.917 -10.309 1.279 1.00 77.62 262 ALA A O 1
ATOM 1966 N N . GLY A 1 263 ? -13.265 -8.582 2.560 1.00 70.31 263 GLY A N 1
ATOM 1967 C CA . GLY A 1 263 ? -14.605 -8.163 2.959 1.00 70.31 263 GLY A CA 1
ATOM 1968 C C . GLY A 1 263 ? -15.281 -7.220 1.959 1.00 70.31 263 GLY A C 1
ATOM 1969 O O . GLY A 1 263 ? -14.719 -6.832 0.935 1.00 70.31 263 GLY A O 1
ATOM 1970 N N . ASP A 1 264 ? -16.513 -6.828 2.287 1.00 71.88 264 ASP A N 1
ATOM 1971 C CA . ASP A 1 264 ? -17.190 -5.693 1.648 1.00 71.88 264 ASP A CA 1
ATOM 1972 C C . ASP A 1 264 ? -16.447 -4.388 2.002 1.00 71.88 264 ASP A C 1
ATOM 1974 O O . ASP A 1 264 ? -15.983 -4.230 3.132 1.00 71.88 264 ASP A O 1
ATOM 1978 N N . GLU A 1 265 ? -16.378 -3.426 1.077 1.00 71.31 265 GLU A N 1
ATOM 1979 C CA . GLU A 1 265 ? -15.780 -2.095 1.300 1.00 71.31 265 GLU A CA 1
ATOM 1980 C C . GLU A 1 265 ? -16.346 -1.401 2.561 1.00 71.31 265 GLU A C 1
ATOM 1982 O O . GLU A 1 265 ? -15.646 -0.670 3.265 1.00 71.31 265 GLU A O 1
ATOM 1987 N N . ARG A 1 266 ? -17.610 -1.685 2.899 1.00 79.69 266 ARG A N 1
ATOM 1988 C CA . ARG A 1 266 ? -18.308 -1.176 4.086 1.00 79.69 266 ARG A CA 1
ATOM 1989 C C . ARG A 1 266 ? -17.963 -1.924 5.369 1.00 79.69 266 ARG A C 1
ATOM 1991 O O . ARG A 1 266 ? -18.099 -1.329 6.438 1.00 79.69 266 ARG A O 1
ATOM 1998 N N . LEU A 1 267 ? -17.525 -3.183 5.297 1.00 82.44 267 LEU A N 1
ATOM 1999 C CA . LEU A 1 267 ? -17.348 -4.060 6.462 1.00 82.44 267 LEU A CA 1
ATOM 2000 C C . LEU A 1 267 ? -16.394 -3.448 7.491 1.00 82.44 267 LEU A C 1
ATOM 2002 O O . LEU A 1 267 ? -16.731 -3.356 8.669 1.00 82.44 267 LEU A O 1
ATOM 2006 N N . LYS A 1 268 ? -15.261 -2.917 7.022 1.00 81.38 268 LYS A N 1
ATOM 2007 C CA . LYS A 1 268 ? -14.301 -2.171 7.844 1.00 81.38 268 LYS A CA 1
ATOM 2008 C C . LYS A 1 268 ? -14.941 -0.962 8.537 1.00 81.38 268 LYS A C 1
ATOM 2010 O O . LYS A 1 268 ? -14.789 -0.798 9.742 1.00 81.38 268 LYS A O 1
ATOM 2015 N N . SER A 1 269 ? -15.717 -0.158 7.803 1.00 85.31 269 SER A N 1
ATOM 2016 C CA . SER A 1 269 ? -16.406 1.016 8.364 1.00 85.31 269 SER A CA 1
ATOM 2017 C C . SER A 1 269 ? -17.453 0.639 9.420 1.00 85.31 269 SER A C 1
ATOM 2019 O O . SER A 1 269 ? -17.583 1.326 10.433 1.00 85.31 269 SER A O 1
ATOM 2021 N N . TRP A 1 270 ? -18.158 -0.482 9.233 1.00 88.88 270 TRP A N 1
ATOM 2022 C CA . TRP A 1 270 ? -19.096 -1.021 10.216 1.00 88.88 270 TRP A CA 1
ATOM 2023 C C . TRP A 1 270 ? -18.374 -1.561 11.451 1.00 88.88 270 TRP A C 1
ATOM 2025 O O . TRP A 1 270 ? -18.810 -1.283 12.564 1.00 88.88 270 TRP A O 1
ATOM 2035 N N . HIS A 1 271 ? -17.253 -2.267 11.282 1.00 89.31 271 HIS A N 1
ATOM 2036 C CA . HIS A 1 271 ? -16.450 -2.766 12.397 1.00 89.31 271 HIS A CA 1
ATOM 2037 C C . HIS A 1 271 ? -15.813 -1.616 13.200 1.00 89.31 271 HIS A C 1
ATOM 2039 O O . HIS A 1 271 ? -15.825 -1.653 14.431 1.00 89.31 271 HIS A O 1
ATOM 2045 N N . ASP A 1 272 ? -15.328 -0.554 12.552 1.00 89.12 272 ASP A N 1
ATOM 2046 C CA . ASP A 1 272 ? -14.853 0.650 13.246 1.00 89.12 272 ASP A CA 1
ATOM 2047 C C . ASP A 1 272 ? -15.998 1.365 13.990 1.00 89.12 272 ASP A C 1
ATOM 2049 O O . ASP A 1 272 ? -15.871 1.629 15.186 1.00 89.12 272 ASP A O 1
ATOM 2053 N N . THR A 1 273 ? -17.162 1.542 13.350 1.00 92.75 273 THR A N 1
ATOM 2054 C CA . THR A 1 273 ? -18.366 2.115 13.991 1.00 92.75 273 THR A CA 1
ATOM 2055 C C . THR A 1 273 ? -18.816 1.296 15.209 1.00 92.75 273 THR A C 1
ATOM 2057 O O . THR A 1 273 ? -19.155 1.859 16.249 1.00 92.75 273 THR A O 1
ATOM 2060 N N . LEU A 1 274 ? -18.787 -0.038 15.115 1.00 93.56 274 LEU A N 1
ATOM 2061 C CA . LEU A 1 274 ? -19.134 -0.949 16.208 1.00 93.56 274 LEU A CA 1
ATOM 2062 C C . LEU A 1 274 ? -18.137 -0.854 17.374 1.00 93.56 274 LEU A C 1
ATOM 2064 O O . LEU A 1 274 ? -18.544 -0.876 18.536 1.00 93.56 274 LEU A O 1
ATOM 2068 N N . ASN A 1 275 ? -16.841 -0.708 17.080 1.00 92.44 275 ASN A N 1
ATOM 2069 C CA . ASN A 1 275 ? -15.818 -0.482 18.102 1.00 92.44 275 ASN A CA 1
ATOM 2070 C C . ASN A 1 275 ? -16.019 0.858 18.823 1.00 92.44 275 ASN A C 1
ATOM 2072 O O . ASN A 1 275 ? -15.824 0.921 20.036 1.00 92.44 275 ASN A O 1
ATOM 2076 N N . ASP A 1 276 ? -16.404 1.920 18.114 1.00 94.75 276 ASP A N 1
ATOM 2077 C CA . ASP A 1 276 ? -16.658 3.230 18.724 1.00 94.75 276 ASP A CA 1
ATOM 2078 C C . ASP A 1 276 ? -17.945 3.244 19.561 1.00 94.75 276 ASP A C 1
ATOM 2080 O O . ASP A 1 276 ? -17.905 3.662 20.720 1.00 94.75 276 ASP A O 1
ATOM 2084 N N . ALA A 1 277 ? -19.038 2.657 19.064 1.00 94.62 277 ALA A N 1
ATOM 2085 C CA . ALA A 1 277 ? -20.259 2.451 19.847 1.00 94.62 277 ALA A CA 1
ATOM 2086 C C . ALA A 1 277 ? -20.008 1.590 21.105 1.00 94.62 277 ALA A C 1
ATOM 2088 O O . ALA A 1 277 ? -20.569 1.850 22.169 1.00 94.62 277 ALA A O 1
ATOM 2089 N N . GLY A 1 278 ? -19.113 0.597 21.025 1.00 95.00 278 GLY A N 1
ATOM 2090 C CA . GLY A 1 278 ? -18.680 -0.199 22.178 1.00 95.00 278 GLY A CA 1
ATOM 2091 C C . GLY A 1 278 ? -17.895 0.602 23.228 1.00 95.00 278 GLY A C 1
ATOM 2092 O O . GLY A 1 278 ? -18.052 0.360 24.428 1.00 95.00 278 GLY A O 1
ATOM 2093 N N . LYS A 1 279 ? -17.085 1.587 22.809 1.00 95.12 279 LYS A N 1
ATOM 2094 C CA . LYS A 1 279 ? -16.398 2.523 23.722 1.00 95.12 279 LYS A CA 1
ATOM 2095 C C . LYS A 1 279 ? -17.399 3.457 24.403 1.00 95.12 279 LYS A C 1
ATOM 2097 O O . LYS A 1 279 ? -17.313 3.640 25.616 1.00 95.12 279 LYS A O 1
ATOM 2102 N N . GLU A 1 280 ? -18.349 4.003 23.645 1.00 95.88 280 GLU A N 1
ATOM 2103 C CA . GLU A 1 280 ? -19.406 4.882 24.159 1.00 95.88 280 GLU A CA 1
ATOM 2104 C C . GLU A 1 280 ? -20.298 4.152 25.172 1.00 95.88 280 GLU A C 1
ATOM 2106 O O . GLU A 1 280 ? -20.454 4.621 26.299 1.00 95.88 280 GLU A O 1
ATOM 2111 N N . LEU A 1 281 ? -20.786 2.952 24.836 1.00 95.94 281 LEU A N 1
ATOM 2112 C CA . LEU A 1 281 ? -21.577 2.117 25.743 1.00 95.94 281 LEU A CA 1
ATOM 2113 C C . LEU A 1 281 ? -20.825 1.819 27.050 1.00 95.94 281 LEU A C 1
ATOM 2115 O O . LEU A 1 281 ? -21.411 1.890 28.131 1.00 95.94 281 LEU A O 1
ATOM 2119 N N . LYS A 1 282 ? -19.520 1.525 26.975 1.00 96.06 282 LYS A N 1
ATOM 2120 C CA . LYS A 1 282 ? -18.684 1.291 28.161 1.00 96.06 282 LYS A CA 1
ATOM 2121 C C . LYS A 1 282 ? -18.517 2.553 29.012 1.00 96.06 282 LYS A C 1
ATOM 2123 O O . LYS A 1 282 ? -18.565 2.457 30.239 1.00 96.06 282 LYS A O 1
ATOM 2128 N N . LEU A 1 283 ? -18.334 3.718 28.389 1.00 96.06 283 LEU A N 1
ATOM 2129 C CA . LEU A 1 283 ? -18.244 5.002 29.086 1.00 96.06 283 LEU A CA 1
ATOM 2130 C C . LEU A 1 283 ? -19.558 5.312 29.816 1.00 96.06 283 LEU A C 1
ATOM 2132 O O . LEU A 1 283 ? -19.551 5.467 31.034 1.00 96.06 283 LEU A O 1
ATOM 2136 N N . VAL A 1 284 ? -20.683 5.291 29.096 1.00 96.12 284 VAL A N 1
ATOM 2137 C CA . VAL A 1 284 ? -22.024 5.549 29.646 1.00 96.12 284 VAL A CA 1
ATOM 2138 C C . VAL A 1 284 ? -22.372 4.552 30.754 1.00 96.12 284 VAL A C 1
ATOM 2140 O O . VAL A 1 284 ? -22.848 4.957 31.811 1.00 96.12 284 VAL A O 1
ATOM 2143 N N . SER A 1 285 ? -22.067 3.261 30.579 1.00 96.56 285 SER A N 1
ATOM 2144 C CA . SER A 1 285 ? -22.265 2.253 31.628 1.00 96.56 285 SER A CA 1
ATOM 2145 C C . SER A 1 285 ? -21.440 2.534 32.888 1.00 96.56 285 SER A C 1
ATOM 2147 O O . SER A 1 285 ? -21.907 2.226 33.982 1.00 96.56 285 SER A O 1
ATOM 2149 N N . THR A 1 286 ? -20.236 3.102 32.751 1.00 96.19 286 THR A N 1
ATOM 2150 C CA . THR A 1 286 ? -19.385 3.465 33.897 1.00 96.19 286 THR A CA 1
ATOM 2151 C C . THR A 1 286 ? -19.981 4.668 34.632 1.00 96.19 286 THR A C 1
ATOM 2153 O O . THR A 1 286 ? -20.203 4.597 35.841 1.00 96.19 286 THR A O 1
ATOM 2156 N N . THR A 1 287 ? -20.361 5.720 33.898 1.00 96.56 287 THR A N 1
ATOM 2157 C CA . THR A 1 287 ? -21.037 6.900 34.460 1.00 96.56 287 THR A CA 1
ATOM 2158 C C . THR A 1 287 ? -22.342 6.531 35.167 1.00 96.56 287 THR A C 1
ATOM 2160 O O . THR A 1 287 ? -22.565 6.978 36.286 1.00 96.56 287 THR A O 1
ATOM 2163 N N . ILE A 1 288 ? -23.165 5.640 34.600 1.00 96.25 288 ILE A N 1
ATOM 2164 C CA . ILE A 1 288 ? -24.397 5.161 35.252 1.00 96.25 288 ILE A CA 1
ATOM 2165 C C . ILE A 1 288 ? -24.093 4.484 36.599 1.00 96.25 288 ILE A C 1
ATOM 2167 O O . ILE A 1 288 ? -24.814 4.719 37.570 1.00 96.25 288 ILE A O 1
ATOM 2171 N N . THR A 1 289 ? -23.028 3.680 36.712 1.00 96.25 289 THR A N 1
ATOM 2172 C CA . THR A 1 289 ? -22.643 3.078 38.004 1.00 96.25 289 THR A CA 1
ATOM 2173 C C . THR A 1 289 ? -22.109 4.099 39.018 1.00 96.25 289 THR A C 1
ATOM 2175 O O . THR A 1 289 ? -22.406 3.988 40.211 1.00 96.25 289 THR A O 1
ATOM 2178 N N . GLU A 1 290 ? -21.387 5.128 38.569 1.00 96.38 290 GLU A N 1
ATOM 2179 C CA . GLU A 1 290 ? -20.892 6.225 39.416 1.00 96.38 290 GLU A CA 1
ATOM 2180 C C . GLU A 1 290 ? -22.038 7.128 39.910 1.00 96.38 290 GLU A C 1
ATOM 2182 O O . GLU A 1 290 ? -22.115 7.455 41.097 1.00 96.38 290 GLU A O 1
ATOM 2187 N N . GLU A 1 291 ? -22.989 7.472 39.039 1.00 95.88 291 GLU A N 1
ATOM 2188 C CA . GLU A 1 291 ? -24.184 8.242 39.400 1.00 95.88 291 GLU A CA 1
ATOM 2189 C C . GLU A 1 291 ? -25.124 7.444 40.313 1.00 95.88 291 GLU A C 1
ATOM 2191 O O . GLU A 1 291 ? -25.640 7.996 41.286 1.00 95.88 291 GLU A O 1
ATOM 2196 N N . THR A 1 292 ? -25.305 6.140 40.069 1.00 96.00 292 THR A N 1
ATOM 2197 C CA . THR A 1 292 ? -26.157 5.272 40.905 1.00 96.00 292 THR A CA 1
ATOM 2198 C C . THR A 1 292 ? -25.610 5.164 42.330 1.00 96.00 292 THR A C 1
ATOM 2200 O O . THR A 1 292 ? -26.335 5.426 43.290 1.00 96.00 292 THR A O 1
ATOM 2203 N N . THR A 1 293 ? -24.317 4.869 42.488 1.00 95.88 293 THR A N 1
ATOM 2204 C CA . THR A 1 293 ? -23.673 4.787 43.815 1.00 95.88 293 THR A CA 1
ATOM 2205 C C . THR A 1 293 ? -23.630 6.146 44.527 1.00 95.88 293 THR A C 1
ATOM 2207 O O . THR A 1 293 ? -23.818 6.228 45.748 1.00 95.88 293 THR A O 1
ATOM 2210 N N . THR A 1 294 ? -23.488 7.244 43.776 1.00 95.81 294 THR A N 1
ATOM 2211 C CA . THR A 1 294 ? -23.634 8.610 44.307 1.00 95.81 294 THR A CA 1
ATOM 2212 C C . THR A 1 294 ? -25.064 8.878 44.794 1.00 95.81 294 THR A C 1
ATOM 2214 O O . THR A 1 294 ? -25.253 9.407 45.892 1.00 95.81 294 THR A O 1
ATOM 2217 N N . MET A 1 295 ? -26.081 8.466 44.033 1.00 95.69 295 MET A N 1
ATOM 2218 C CA . MET A 1 295 ? -27.497 8.596 44.393 1.00 95.69 295 MET A CA 1
ATOM 2219 C C . MET A 1 295 ? -27.865 7.796 45.646 1.00 95.69 295 MET A C 1
ATOM 2221 O O . MET A 1 295 ? -28.541 8.328 46.528 1.00 95.69 295 MET A O 1
ATOM 2225 N N . GLU A 1 296 ? -27.391 6.557 45.781 1.00 95.81 296 GLU A N 1
ATOM 2226 C CA . GLU A 1 296 ? -27.584 5.741 46.989 1.00 95.81 296 GLU A CA 1
ATOM 2227 C C . GLU A 1 296 ? -26.936 6.386 48.223 1.00 95.81 296 GLU A C 1
ATOM 2229 O O . GLU A 1 296 ? -27.552 6.468 49.292 1.00 95.81 296 GLU A O 1
ATOM 2234 N N . THR A 1 297 ? -25.730 6.937 48.059 1.00 95.56 297 THR A N 1
ATOM 2235 C CA . THR A 1 297 ? -25.016 7.675 49.113 1.00 95.56 297 THR A CA 1
ATOM 2236 C C . THR A 1 297 ? -25.792 8.927 49.544 1.00 95.56 297 THR A C 1
ATOM 2238 O O . THR A 1 297 ? -26.000 9.160 50.740 1.00 95.56 297 THR A O 1
ATOM 2241 N N . MET A 1 298 ? -26.285 9.719 48.585 1.00 93.62 298 MET A N 1
ATOM 2242 C CA . MET A 1 298 ? -27.082 10.923 48.855 1.00 93.62 298 MET A CA 1
ATOM 2243 C C . MET A 1 298 ? -28.440 10.594 49.487 1.00 93.62 298 MET A C 1
ATOM 2245 O O . MET A 1 298 ? -28.859 11.281 50.422 1.00 93.62 298 MET A O 1
ATOM 2249 N N . LYS A 1 299 ? -29.108 9.523 49.042 1.00 95.69 299 LYS A N 1
ATOM 2250 C CA . LYS A 1 299 ? -30.367 9.039 49.626 1.00 95.69 299 LYS A CA 1
ATOM 2251 C C . LYS A 1 299 ? -30.171 8.623 51.085 1.00 95.69 299 LYS A C 1
ATOM 2253 O O . LYS A 1 299 ? -30.882 9.122 51.954 1.00 95.69 299 LYS A O 1
ATOM 2258 N N . THR A 1 300 ? -29.159 7.801 51.363 1.00 94.88 300 THR A N 1
ATOM 2259 C CA . THR A 1 300 ? -28.813 7.346 52.722 1.00 94.88 300 THR A CA 1
ATOM 2260 C C . THR A 1 300 ? -28.524 8.528 53.654 1.00 94.88 300 THR A C 1
ATOM 2262 O O . THR A 1 300 ? -29.003 8.574 54.789 1.00 94.88 300 THR A O 1
ATOM 2265 N N . ARG A 1 301 ? -27.801 9.543 53.157 1.00 94.44 301 ARG A N 1
ATOM 2266 C CA . ARG A 1 301 ? -27.542 10.793 53.888 1.00 94.44 301 ARG A CA 1
ATOM 2267 C C . ARG A 1 301 ? -28.820 11.596 54.157 1.00 94.44 301 ARG A C 1
ATOM 2269 O O . ARG A 1 301 ? -28.981 12.115 55.260 1.00 94.44 301 ARG A O 1
ATOM 2276 N N . ASN A 1 302 ? -29.721 11.698 53.181 1.00 94.69 302 ASN A N 1
ATOM 2277 C CA . ASN A 1 302 ? -30.995 12.410 53.317 1.00 94.69 302 ASN A CA 1
ATOM 2278 C C . ASN A 1 302 ? -31.908 11.723 54.350 1.00 94.69 302 ASN A C 1
ATOM 2280 O O . ASN A 1 302 ? -32.427 12.388 55.240 1.00 94.69 302 ASN A O 1
ATOM 2284 N N . GLU A 1 303 ? -32.015 10.391 54.323 1.00 93.94 303 GLU A N 1
ATOM 2285 C CA . GLU A 1 303 ? -32.741 9.623 55.347 1.00 93.94 303 GLU A CA 1
ATOM 2286 C C . GLU A 1 303 ? -32.183 9.835 56.765 1.00 93.94 303 GLU A C 1
ATOM 2288 O O . GLU A 1 303 ? -32.949 9.925 57.724 1.00 93.94 303 GLU A O 1
ATOM 2293 N N . GLY A 1 304 ? -30.858 9.950 56.914 1.00 92.94 304 GLY A N 1
ATOM 2294 C CA . GLY A 1 304 ? -30.228 10.334 58.182 1.00 92.94 304 GLY A CA 1
ATOM 2295 C C . GLY A 1 304 ? -30.681 11.718 58.656 1.00 92.94 304 GLY A C 1
ATOM 2296 O O . GLY A 1 304 ? -31.221 11.854 59.752 1.00 92.94 304 GLY A O 1
ATOM 2297 N N . ILE A 1 305 ? -30.548 12.730 57.792 1.00 93.56 305 ILE A N 1
ATOM 2298 C CA . ILE A 1 305 ? -30.941 14.118 58.089 1.00 93.56 305 ILE A CA 1
ATOM 2299 C C . ILE A 1 305 ? -32.440 14.221 58.419 1.00 93.56 305 ILE A C 1
ATOM 2301 O O . ILE A 1 305 ? -32.813 14.954 59.331 1.00 93.56 305 ILE A O 1
ATOM 2305 N N . GLN A 1 306 ? -33.307 13.469 57.736 1.00 93.38 306 GLN A N 1
ATOM 2306 C CA . GLN A 1 306 ? -34.748 13.450 58.017 1.00 93.38 306 GLN A CA 1
ATOM 2307 C C . GLN A 1 306 ? -35.062 12.944 59.431 1.00 93.38 306 GLN A C 1
ATOM 2309 O O . GLN A 1 306 ? -35.885 13.554 60.116 1.00 93.38 306 GLN A O 1
ATOM 2314 N N . ARG A 1 307 ? -34.375 11.892 59.904 1.00 92.25 307 ARG A N 1
ATOM 2315 C CA . ARG A 1 307 ? -34.527 11.374 61.278 1.00 92.25 307 ARG A CA 1
ATOM 2316 C C . ARG A 1 307 ? -34.133 12.428 62.319 1.00 92.25 307 ARG A C 1
ATOM 2318 O O . ARG A 1 307 ? -34.841 12.601 63.309 1.00 92.25 307 ARG A O 1
ATOM 2325 N N . ASP A 1 308 ? -33.059 13.178 62.081 1.00 91.44 308 ASP A N 1
ATOM 2326 C CA . ASP A 1 308 ? -32.605 14.225 63.006 1.00 91.44 308 ASP A CA 1
ATOM 2327 C C . ASP A 1 308 ? -33.480 15.492 62.960 1.00 91.44 308 ASP A C 1
ATOM 2329 O O . ASP A 1 308 ? -33.777 16.075 64.005 1.00 91.44 308 ASP A O 1
ATOM 2333 N N . VAL A 1 309 ? -34.000 15.873 61.787 1.00 92.31 309 VAL A N 1
ATOM 2334 C CA . VAL A 1 309 ? -35.016 16.936 61.655 1.00 92.31 309 VAL A CA 1
ATOM 2335 C C . VAL A 1 309 ? -36.323 16.549 62.355 1.00 92.31 309 VAL A C 1
ATOM 2337 O O . VAL A 1 309 ? -36.956 17.405 62.978 1.00 92.31 309 VAL A O 1
ATOM 2340 N N . GLN A 1 310 ? -36.730 15.279 62.295 1.00 91.44 310 GLN A N 1
ATOM 2341 C CA . GLN A 1 310 ? -37.906 14.792 63.014 1.00 91.44 310 GLN A CA 1
ATOM 2342 C C . GLN A 1 310 ? -37.696 14.850 64.534 1.00 91.44 310 GLN A C 1
ATOM 2344 O O . GLN A 1 310 ? -38.497 15.488 65.217 1.00 91.44 310 GLN A O 1
ATOM 2349 N N . ARG A 1 311 ? -36.575 14.323 65.049 1.00 90.00 311 ARG A N 1
ATOM 2350 C CA . ARG A 1 311 ? -36.186 14.444 66.469 1.00 90.00 311 ARG A CA 1
ATOM 2351 C C . ARG A 1 311 ? -36.172 15.896 66.954 1.00 90.00 311 ARG A C 1
ATOM 2353 O O . ARG A 1 311 ? -36.642 16.188 68.050 1.00 90.00 311 ARG A O 1
ATOM 2360 N N . TYR A 1 312 ? -35.662 16.823 66.139 1.00 91.12 312 TYR A N 1
ATOM 2361 C CA . TYR A 1 312 ? -35.657 18.254 66.460 1.00 91.12 312 TYR A CA 1
ATOM 2362 C C . TYR A 1 312 ? -37.076 18.842 66.552 1.00 91.12 312 TYR A C 1
ATOM 2364 O O . TYR A 1 312 ? -37.359 19.623 67.459 1.00 91.12 312 TYR A O 1
ATOM 2372 N N . ARG A 1 313 ? -37.988 18.452 65.650 1.00 91.31 313 ARG A N 1
ATOM 2373 C CA . ARG A 1 313 ? -39.401 18.875 65.683 1.00 91.31 313 ARG A CA 1
ATOM 2374 C C . ARG A 1 313 ? -40.160 18.291 66.875 1.00 91.31 313 ARG A C 1
ATOM 2376 O O . ARG A 1 313 ? -40.947 19.006 67.486 1.00 91.31 313 ARG A O 1
ATOM 2383 N N . GLU A 1 314 ? -39.913 17.028 67.211 1.00 89.50 314 GLU A N 1
ATOM 2384 C CA . GLU A 1 314 ? -40.487 16.356 68.383 1.00 89.50 314 GLU A CA 1
ATOM 2385 C C . GLU A 1 314 ? -40.005 17.018 69.679 1.00 89.50 314 GLU A C 1
ATOM 2387 O O . GLU A 1 314 ? -40.828 17.424 70.497 1.00 89.50 314 GLU A O 1
ATOM 2392 N N . ARG A 1 315 ? -38.692 17.264 69.810 1.00 89.25 315 ARG A N 1
ATOM 2393 C CA . ARG A 1 315 ? -38.129 18.053 70.916 1.00 89.25 315 ARG A CA 1
ATOM 2394 C C . ARG A 1 315 ? -38.788 19.431 71.021 1.00 89.25 315 ARG A C 1
ATOM 2396 O O . ARG A 1 315 ? -39.215 19.799 72.108 1.00 89.25 315 ARG A O 1
ATOM 2403 N N . LYS A 1 316 ? -38.918 20.170 69.911 1.00 90.06 316 LYS A N 1
ATOM 2404 C CA . LYS A 1 316 ? -39.536 21.506 69.929 1.00 90.06 316 LYS A CA 1
ATOM 2405 C C . LYS A 1 316 ? -41.019 21.508 70.301 1.00 90.06 316 LYS A C 1
ATOM 2407 O O . LYS A 1 316 ? -41.485 22.510 70.832 1.00 90.06 316 LYS A O 1
ATOM 2412 N N . LYS A 1 317 ? -41.760 20.426 70.031 1.00 90.69 317 LYS A N 1
ATOM 2413 C CA . LYS A 1 317 ? -43.123 20.267 70.558 1.00 90.69 317 LYS A CA 1
ATOM 2414 C C . LYS A 1 317 ? -43.110 20.124 72.074 1.00 90.69 317 LYS A C 1
ATOM 2416 O O . LYS A 1 317 ? -43.808 20.876 72.736 1.00 90.69 317 LYS A O 1
ATOM 2421 N N . ILE A 1 318 ? -42.279 19.225 72.600 1.00 86.38 318 ILE A N 1
ATOM 2422 C CA . ILE A 1 318 ? -42.177 18.968 74.044 1.00 86.38 318 ILE A CA 1
ATOM 2423 C C . ILE A 1 318 ? -41.723 20.232 74.791 1.00 86.38 318 ILE A C 1
ATOM 2425 O O . ILE A 1 318 ? -42.299 20.571 75.815 1.00 86.38 318 ILE A O 1
ATOM 2429 N N . GLU A 1 319 ? -40.746 20.975 74.258 1.00 82.19 319 GLU A N 1
ATOM 2430 C CA . GLU A 1 319 ? -40.334 22.275 74.813 1.00 82.19 319 GLU A CA 1
ATOM 2431 C C . GLU A 1 319 ? -41.502 23.278 74.846 1.00 82.19 319 GLU A C 1
ATOM 2433 O O . GLU A 1 319 ? -41.715 23.933 75.859 1.00 82.19 319 GLU A O 1
ATOM 2438 N N . HIS A 1 320 ? -42.312 23.355 73.784 1.00 83.69 320 HIS A N 1
ATOM 2439 C CA . HIS A 1 320 ? -43.452 24.275 73.731 1.00 83.69 320 HIS A CA 1
ATOM 2440 C C . HIS A 1 320 ? -44.631 23.852 74.628 1.00 83.69 320 HIS A C 1
ATOM 2442 O O . HIS A 1 320 ? -45.290 24.712 75.210 1.00 83.69 320 HIS A O 1
ATOM 2448 N N . GLU A 1 321 ? -44.882 22.547 74.760 1.00 82.12 321 GLU A N 1
ATOM 2449 C CA . GLU A 1 321 ? -45.876 21.970 75.677 1.00 82.12 321 GLU A CA 1
ATOM 2450 C C . GLU A 1 321 ? -45.478 22.184 77.149 1.00 82.12 321 GLU A C 1
ATOM 2452 O O . GLU A 1 321 ? -46.352 22.374 77.987 1.00 82.12 321 GLU A O 1
ATOM 2457 N N . VAL A 1 322 ? -44.177 22.227 77.467 1.00 79.88 322 VAL A N 1
ATOM 2458 C CA . VAL A 1 322 ? -43.672 22.590 78.805 1.00 79.88 322 VAL A CA 1
ATOM 2459 C C . VAL A 1 322 ? -43.762 24.101 79.061 1.00 79.88 322 VAL A C 1
ATOM 2461 O O . VAL A 1 322 ? -44.162 24.496 80.150 1.00 79.88 322 VAL A O 1
ATOM 2464 N N . ASP A 1 323 ? -43.468 24.947 78.067 1.00 74.38 323 ASP A N 1
ATOM 2465 C CA . ASP A 1 323 ? -43.571 26.418 78.167 1.00 74.38 323 ASP A CA 1
ATOM 2466 C C . ASP A 1 323 ? -45.028 26.954 78.204 1.00 74.38 323 ASP A C 1
ATOM 2468 O O . ASP A 1 323 ? -45.236 28.165 78.299 1.00 74.38 323 ASP A O 1
ATOM 2472 N N . THR A 1 324 ? -46.049 26.092 78.094 1.00 66.50 324 THR A N 1
ATOM 2473 C CA . THR A 1 324 ? -47.480 26.478 78.107 1.00 66.50 324 THR A CA 1
ATOM 2474 C C . THR A 1 324 ? -48.279 25.931 79.302 1.00 66.50 324 THR A C 1
ATOM 2476 O O . THR A 1 324 ? -49.513 25.953 79.269 1.00 66.50 324 THR A O 1
ATOM 2479 N N . ILE A 1 325 ? -47.588 25.495 80.365 1.00 51.22 325 ILE A N 1
ATOM 2480 C CA . ILE A 1 325 ? -48.151 25.010 81.644 1.00 51.22 325 ILE A CA 1
ATOM 2481 C C . ILE A 1 325 ? -47.836 25.990 82.783 1.00 51.22 325 ILE A C 1
ATOM 2483 O O . ILE A 1 325 ? -48.792 26.328 83.518 1.00 51.22 325 ILE A O 1
#

InterPro domains:
  IPR027417 P-loop containing nucleoside triphosphate hydrolase [G3DSA:3.40.50.300] (109-293)
  IPR027417 P-loop containing nucleoside triphosphate hydrolase [SSF52540] (110-317)
  IPR038729 Rad50/SbcC-type AAA domain [PF13476] (112-267)

Sequence (325 aa):
MAKRVESSEDGDMNSSPEPARVKGGKTRPSGKGKARDEETSPRGAKRARVNDAGDSAHREDEDEDDGEVEPSEGADEEQAVDDDDDEAPPSRVRVKTLPRDVDGYIPGSIVRINLRNFVTYDAVEFCPGPYLNMILGPNGTGKSSIACAICLGLNWSPAILGRANDLNEFVKINTQEGHIEIELKGPAGEPNLVIRRNITSRAKSSTFTLNGKAATGGEVSAKVAKLNVQVGNLCSFLPQDKVSSFAAMSPVELLRETENAAGDERLKSWHDTLNDAGKELKLVSTTITEETTTMETMKTRNEGIQRDVQRYRERKKIEHEVDTI

Radius of gyration: 40.76 Å; chains: 1; bounding box: 75×133×104 Å

pLDDT: mean 73.0, std 25.66, range [26.67, 97.81]